Protein AF-A0A3A0GA11-F1 (afdb_monomer_lite)

Foldseek 3Di:
DQEEAFDDDPPPDGRAAEQFQADDAAARFEREEQDDAPSAAYEYFRYQFQAPPVLPHGRETRYEPYEDHYEHYEAYDDVTAYRFERYNEEPYEYFWYALYAYPQHQFDHYPAFPYHFDDDRAFDDQDWQLCAHTQNSQFWFWDWDAWADDDQKIKTWTKFQYHAQFKKKKWKAKDLAQDPRLQHHHRGTFDIDIWTHHRRRMTIDIDITGHDHDPRMWMWIWMAGPVTRRIHGIDGTHDHWYDDPDDPDPPDDDDFDADDDFDFDWDWDDDDDDDDDDPDDPPDPPQKTKIKTKGKGDPPDDDDDHFDDPDPDGDDTDDDFDKIWIKMKIFIDRPPDTPDIDDITHIDIDTPDDD

Sequence (355 aa):
ADNIIGGINVSGAFYGNVISGNGNGPGIGRAVTLIGPQVLRNKMQGNYIGTALDGVTPIGNSGPGILLDGSNNEVGGPGAGNILAYSGETGITVLTGTGNRFSQNRIFGNAGLGIDEGPLSGANPVDPGDSDSGPNNYQNFPEFGVTIPRSGKIQVKGQLESTPSRLFTLEFYLNDAIDDSGYGEGQQYLGSESVITDEQGLAKFSVLLDGTVATNGCVTATAIDEVTNDTSEFSLSVQPTKELKKGLKISRAPVVAVVEEVTTVSLPLFKAPKAVKSKRALSIKAGLKVQYQVTLTSVTANTVQKLASKKNILTLQGLPSGDYQTSYVATLTKGKKVVSKSKPSPIKSFSISDS

Structure (mmCIF, N/CA/C/O backbone):
data_AF-A0A3A0GA11-F1
#
_entry.id   AF-A0A3A0GA11-F1
#
loop_
_atom_site.group_PDB
_atom_site.id
_atom_site.type_symbol
_atom_site.label_atom_id
_atom_site.label_alt_id
_atom_site.label_comp_id
_atom_sit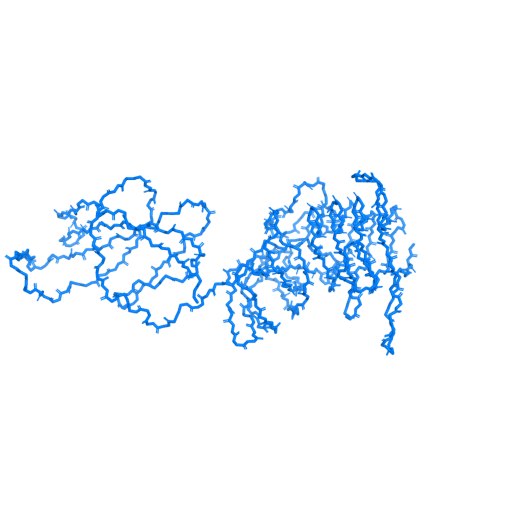e.label_asym_id
_atom_site.label_entity_id
_atom_site.label_seq_id
_atom_site.pdbx_PDB_ins_code
_atom_site.Cartn_x
_atom_site.Cartn_y
_atom_site.Cartn_z
_atom_site.occupancy
_atom_site.B_iso_or_equiv
_atom_site.auth_seq_id
_atom_site.auth_comp_id
_atom_site.auth_asym_id
_atom_site.auth_atom_id
_atom_site.pdbx_PDB_model_num
ATOM 1 N N . ALA A 1 1 ? 15.370 7.850 -17.365 1.00 90.56 1 ALA A N 1
ATOM 2 C CA . ALA A 1 1 ? 14.414 8.817 -16.807 1.00 90.56 1 ALA A CA 1
ATOM 3 C C . ALA A 1 1 ? 13.275 9.051 -17.791 1.00 90.56 1 ALA A C 1
ATOM 5 O O . ALA A 1 1 ? 13.476 8.784 -18.971 1.00 90.56 1 ALA A O 1
ATOM 6 N N . ASP A 1 2 ? 12.136 9.553 -17.311 1.00 93.19 2 ASP A N 1
ATOM 7 C CA . ASP A 1 2 ? 11.025 10.062 -18.136 1.00 93.19 2 ASP A CA 1
ATOM 8 C C . ASP A 1 2 ? 10.390 9.019 -19.081 1.00 93.19 2 ASP A C 1
ATOM 10 O O . ASP A 1 2 ? 9.914 9.349 -20.167 1.00 93.19 2 ASP A O 1
ATOM 14 N N . ASN A 1 3 ? 10.382 7.743 -18.681 1.00 93.12 3 ASN A N 1
ATOM 15 C CA . ASN A 1 3 ? 9.742 6.670 -19.447 1.00 93.12 3 ASN A CA 1
ATOM 16 C C . ASN A 1 3 ? 8.294 6.431 -19.002 1.00 93.12 3 ASN A C 1
ATOM 18 O O . ASN A 1 3 ? 7.938 6.702 -17.857 1.00 93.12 3 ASN A O 1
ATOM 22 N N . ILE A 1 4 ? 7.492 5.827 -19.881 1.00 92.81 4 ILE A N 1
ATOM 23 C CA . ILE A 1 4 ? 6.166 5.293 -19.553 1.00 92.81 4 ILE A CA 1
ATOM 24 C C . ILE A 1 4 ? 6.177 3.781 -19.789 1.00 92.81 4 ILE A C 1
ATOM 26 O O . ILE A 1 4 ? 6.534 3.320 -20.872 1.00 92.81 4 ILE A O 1
ATOM 30 N N . ILE A 1 5 ? 5.777 3.014 -18.778 1.00 93.56 5 ILE A N 1
ATOM 31 C CA . ILE A 1 5 ? 5.575 1.566 -18.834 1.00 93.56 5 ILE A CA 1
ATOM 32 C C . ILE A 1 5 ? 4.071 1.316 -18.692 1.00 93.56 5 ILE A C 1
ATOM 34 O O . ILE A 1 5 ? 3.501 1.501 -17.616 1.00 93.56 5 ILE A O 1
ATOM 38 N N . GLY A 1 6 ? 3.424 0.921 -19.787 1.00 92.12 6 GLY A N 1
ATOM 39 C CA . GLY A 1 6 ? 1.967 0.779 -19.872 1.00 92.12 6 GLY A CA 1
ATOM 40 C C . GLY A 1 6 ? 1.290 2.077 -20.316 1.00 92.12 6 GLY A C 1
ATOM 41 O O . GLY A 1 6 ? 1.799 2.767 -21.199 1.00 92.12 6 GLY A O 1
ATOM 42 N N . GLY A 1 7 ? 0.151 2.410 -19.709 1.00 84.06 7 GLY A N 1
ATOM 43 C CA . GLY A 1 7 ? -0.600 3.641 -19.961 1.00 84.06 7 GLY A CA 1
ATOM 44 C C . GLY A 1 7 ? -2.120 3.465 -19.884 1.00 84.06 7 GLY A C 1
ATOM 45 O O . GLY A 1 7 ? -2.649 2.357 -19.989 1.00 84.06 7 GLY A O 1
ATOM 46 N N . ILE A 1 8 ? -2.830 4.586 -19.733 1.00 73.38 8 ILE A N 1
ATOM 47 C CA . ILE A 1 8 ? -4.299 4.652 -19.779 1.00 73.38 8 ILE A CA 1
ATOM 48 C C . ILE A 1 8 ? -4.779 5.187 -21.131 1.00 73.38 8 ILE A C 1
ATOM 50 O O . ILE A 1 8 ? -4.220 6.149 -21.656 1.00 73.38 8 ILE A O 1
ATOM 54 N N . ASN A 1 9 ? -5.841 4.612 -21.699 1.00 61.38 9 ASN A N 1
ATOM 55 C CA . ASN A 1 9 ? -6.553 5.252 -22.803 1.00 61.38 9 ASN A CA 1
ATOM 56 C C . ASN A 1 9 ? -7.705 6.100 -22.257 1.00 61.38 9 ASN A C 1
ATOM 58 O O . ASN A 1 9 ? -8.584 5.596 -21.561 1.00 61.38 9 ASN A O 1
ATOM 62 N N . VAL A 1 10 ? -7.777 7.354 -22.693 1.00 58.66 10 VAL A N 1
ATOM 63 C CA . VAL A 1 10 ? -8.923 8.257 -22.498 1.00 58.66 10 VAL A CA 1
ATOM 64 C C . VAL A 1 10 ? -10.217 7.803 -23.209 1.00 58.66 10 VAL A C 1
ATOM 66 O O . VAL A 1 10 ? -11.241 8.467 -23.092 1.00 58.66 10 VAL A O 1
ATOM 69 N N . SER A 1 11 ? -10.204 6.674 -23.931 1.00 58.53 11 SER A N 1
ATOM 70 C CA . SER A 1 11 ? -11.351 6.117 -24.675 1.00 58.53 11 SER A CA 1
ATOM 71 C C . SER A 1 11 ? -11.729 4.670 -24.307 1.00 58.53 11 SER A C 1
ATOM 73 O O . SER A 1 11 ? -12.432 4.004 -25.062 1.00 58.53 11 SER A O 1
ATOM 75 N N . GLY A 1 12 ? -11.310 4.179 -23.134 1.00 50.97 12 GLY A N 1
ATOM 76 C CA . GLY A 1 12 ? -11.821 2.919 -22.568 1.00 50.97 12 GLY A CA 1
ATOM 77 C C . GLY A 1 12 ? -11.184 1.625 -23.093 1.00 50.97 12 GLY A C 1
ATOM 78 O O . GLY A 1 12 ? -11.666 0.546 -22.760 1.00 50.97 12 GLY A O 1
ATOM 79 N N . ALA A 1 13 ? -10.103 1.701 -23.878 1.00 55.88 13 ALA A N 1
ATOM 80 C CA . ALA A 1 13 ? -9.282 0.536 -24.232 1.00 55.88 13 ALA A CA 1
ATOM 81 C C . ALA A 1 13 ? -8.056 0.406 -23.306 1.00 55.88 13 ALA A C 1
ATOM 83 O O . ALA A 1 13 ? -7.411 1.399 -22.980 1.00 55.88 13 ALA A O 1
ATOM 84 N N . PHE A 1 14 ? -7.709 -0.813 -22.896 1.00 60.94 14 PHE A N 1
ATOM 85 C CA . PHE A 1 14 ? -6.518 -1.078 -22.081 1.00 60.94 14 PHE A CA 1
ATOM 86 C C . PHE A 1 14 ? -5.226 -1.003 -22.919 1.00 60.94 14 PHE A C 1
ATOM 88 O O . PHE A 1 14 ? -5.142 -1.645 -23.964 1.00 60.94 14 PHE A O 1
ATOM 95 N N . TYR A 1 15 ? -4.213 -0.267 -22.436 1.00 71.38 15 TYR A N 1
ATOM 96 C CA . TYR A 1 15 ? -2.829 -0.267 -22.963 1.00 71.38 15 TYR A CA 1
ATOM 97 C C . TYR A 1 15 ? -1.793 -0.723 -21.919 1.00 71.38 15 TYR A C 1
ATOM 99 O O . TYR A 1 15 ? -0.594 -0.486 -22.062 1.00 71.38 15 TYR A O 1
ATOM 107 N N . GLY A 1 16 ? -2.252 -1.394 -20.865 1.00 85.94 16 GLY A N 1
ATOM 108 C CA . GLY A 1 16 ? -1.379 -2.052 -19.905 1.00 85.94 16 GLY A CA 1
ATOM 109 C C . GLY A 1 16 ? -0.595 -3.200 -20.518 1.00 85.94 16 GLY A C 1
ATOM 110 O O . GLY A 1 16 ? -1.117 -3.935 -21.357 1.00 85.94 16 GLY A O 1
ATOM 111 N N . ASN A 1 17 ? 0.633 -3.405 -20.053 1.00 93.50 17 ASN A N 1
ATOM 112 C CA . ASN A 1 17 ? 1.350 -4.646 -20.327 1.00 93.50 17 ASN A CA 1
ATOM 113 C C . ASN A 1 17 ? 0.841 -5.753 -19.397 1.00 93.50 17 ASN A C 1
ATOM 115 O O . ASN A 1 17 ? 0.488 -5.474 -18.251 1.00 93.50 17 ASN A O 1
ATOM 119 N N . VAL A 1 18 ? 0.865 -7.004 -19.862 1.00 95.31 18 VAL A N 1
ATOM 120 C CA . VAL A 1 18 ? 0.764 -8.187 -18.993 1.00 95.31 18 VAL A CA 1
ATOM 121 C C . VAL A 1 18 ? 2.177 -8.726 -18.786 1.00 95.31 18 VAL A C 1
ATOM 123 O O . VAL A 1 18 ? 2.820 -9.142 -19.749 1.00 95.31 18 VAL A O 1
ATOM 126 N N . ILE A 1 19 ? 2.673 -8.683 -17.551 1.00 96.44 19 ILE A N 1
ATOM 127 C CA . ILE A 1 19 ? 4.048 -9.041 -17.181 1.00 96.44 19 ILE A CA 1
ATOM 128 C C . ILE A 1 19 ? 3.988 -10.104 -16.080 1.00 96.44 19 ILE A C 1
ATOM 130 O O . ILE A 1 19 ? 3.920 -9.807 -14.886 1.00 96.44 19 ILE A O 1
ATOM 134 N N . SER A 1 20 ? 3.974 -11.363 -16.504 1.00 96.62 20 SER A N 1
ATOM 135 C CA . SER A 1 20 ? 3.558 -12.495 -15.673 1.00 96.62 20 SER A CA 1
ATOM 136 C C . SER A 1 20 ? 4.332 -13.762 -16.034 1.00 96.62 20 SER A C 1
ATOM 138 O O . SER A 1 20 ? 4.819 -13.888 -17.157 1.00 96.62 20 SER A O 1
ATOM 140 N N . GLY A 1 21 ? 4.425 -14.714 -15.103 1.00 94.56 21 GLY A N 1
ATOM 141 C CA . GLY A 1 21 ? 5.100 -15.997 -15.321 1.00 94.56 21 GLY A CA 1
ATOM 142 C C . GLY A 1 21 ? 6.617 -15.888 -15.474 1.00 94.56 21 GLY A C 1
ATOM 143 O O . GLY A 1 21 ? 7.235 -16.753 -16.096 1.00 94.56 21 GLY A O 1
ATOM 144 N N . ASN A 1 22 ? 7.230 -14.822 -14.953 1.00 94.75 22 ASN A N 1
ATOM 145 C CA . ASN A 1 22 ? 8.679 -14.679 -14.983 1.00 94.75 22 ASN A CA 1
ATOM 146 C C . ASN A 1 22 ? 9.322 -15.558 -13.900 1.00 94.75 22 ASN A C 1
ATOM 148 O O . ASN A 1 22 ? 8.939 -15.486 -12.733 1.00 94.75 22 ASN A O 1
ATOM 152 N N . GLY A 1 23 ? 10.349 -16.321 -14.293 1.00 85.69 23 GLY A N 1
ATOM 153 C CA . GLY A 1 23 ? 11.234 -17.095 -13.413 1.00 85.69 23 GLY A CA 1
ATOM 154 C C . GLY A 1 23 ? 10.750 -18.505 -13.040 1.00 85.69 23 GLY A C 1
ATOM 155 O O . GLY A 1 23 ? 9.563 -18.799 -13.022 1.00 85.69 23 GLY A O 1
ATOM 156 N N . ASN A 1 24 ? 11.711 -19.383 -12.719 1.00 76.69 24 ASN A N 1
ATOM 157 C CA . ASN A 1 24 ? 11.480 -20.775 -12.289 1.00 76.69 24 ASN A CA 1
ATOM 158 C C . ASN A 1 24 ? 11.919 -21.025 -10.828 1.00 76.69 24 ASN A C 1
ATOM 160 O O . ASN A 1 24 ? 12.182 -22.163 -10.444 1.00 76.69 24 ASN A O 1
ATOM 164 N N . GLY A 1 25 ? 12.062 -19.973 -10.015 1.00 70.12 25 GLY A N 1
ATOM 165 C CA . GLY A 1 25 ? 12.477 -20.093 -8.614 1.00 70.12 25 GLY A CA 1
ATOM 166 C C . GLY A 1 25 ? 12.496 -18.755 -7.863 1.00 70.12 25 GLY A C 1
ATOM 167 O O . GLY A 1 25 ? 12.551 -17.712 -8.522 1.00 70.12 25 GLY A O 1
ATOM 168 N N . PRO A 1 26 ? 12.447 -18.766 -6.517 1.00 69.31 26 PRO A N 1
ATOM 169 C CA . PRO A 1 26 ? 12.361 -17.551 -5.700 1.00 69.31 26 PRO A CA 1
ATOM 170 C C . PRO A 1 26 ? 13.437 -16.512 -6.050 1.00 69.31 26 PRO A C 1
ATOM 172 O O . PRO A 1 26 ? 14.600 -16.870 -6.239 1.00 69.31 26 PRO A O 1
ATOM 175 N N . GLY A 1 27 ? 13.046 -15.244 -6.188 1.00 69.19 27 GLY A N 1
ATOM 176 C CA . GLY A 1 27 ? 13.940 -14.092 -6.391 1.00 69.19 27 GLY A CA 1
ATOM 177 C C . GLY A 1 27 ? 14.553 -13.915 -7.780 1.00 69.19 27 GLY A C 1
ATOM 178 O O . GLY A 1 27 ? 15.218 -12.909 -8.040 1.00 69.19 27 GLY A O 1
ATOM 179 N N . ILE A 1 28 ? 14.315 -14.850 -8.704 1.00 78.12 28 ILE A N 1
ATOM 180 C CA . ILE A 1 28 ? 14.875 -14.807 -10.067 1.00 78.12 28 ILE A CA 1
ATOM 181 C C . ILE A 1 28 ? 13.923 -14.099 -11.042 1.00 78.12 28 ILE A C 1
ATOM 183 O O . ILE A 1 28 ? 14.355 -13.378 -11.940 1.00 78.12 28 ILE A O 1
ATOM 187 N N . GLY A 1 29 ? 12.619 -14.306 -10.882 1.00 86.25 29 GLY A N 1
ATOM 188 C CA . GLY A 1 29 ? 11.590 -13.852 -11.805 1.00 86.25 29 GLY A CA 1
ATOM 189 C C . GLY A 1 29 ? 10.997 -12.505 -11.438 1.00 86.25 29 GLY A C 1
ATOM 190 O O . GLY A 1 29 ? 9.870 -12.456 -10.967 1.00 86.25 29 GLY A O 1
ATOM 191 N N . ARG A 1 30 ? 11.744 -11.420 -11.637 1.00 90.31 30 ARG A N 1
ATOM 192 C CA . ARG A 1 30 ? 11.240 -10.047 -11.444 1.00 90.31 30 ARG A CA 1
ATOM 193 C C . ARG A 1 30 ? 10.387 -9.632 -12.638 1.00 90.31 30 ARG A C 1
ATOM 195 O O . ARG A 1 30 ? 10.785 -9.898 -13.770 1.00 90.31 30 ARG A O 1
ATOM 202 N N . ALA A 1 31 ? 9.258 -8.962 -12.405 1.00 93.88 31 ALA A N 1
ATOM 203 C CA . ALA A 1 31 ? 8.424 -8.480 -13.509 1.00 93.88 31 ALA A CA 1
ATOM 204 C C . ALA A 1 31 ? 8.992 -7.187 -14.105 1.00 93.88 31 ALA A C 1
ATOM 206 O O . ALA A 1 31 ? 9.335 -7.137 -15.285 1.00 93.88 31 ALA A O 1
ATOM 207 N N . VAL A 1 32 ? 9.143 -6.149 -13.279 1.00 95.38 32 VAL A N 1
ATOM 208 C CA . VAL A 1 32 ? 9.763 -4.886 -13.690 1.00 95.38 32 VAL A CA 1
ATOM 209 C C . VAL A 1 32 ? 10.891 -4.519 -12.742 1.00 95.38 32 VAL A C 1
ATOM 211 O O . VAL A 1 32 ? 10.772 -4.615 -11.525 1.00 95.38 32 VAL A O 1
ATOM 214 N N . THR A 1 33 ? 12.019 -4.094 -13.302 1.00 94.50 33 THR A N 1
ATOM 215 C CA . THR A 1 33 ? 13.189 -3.659 -12.541 1.00 94.50 33 THR A CA 1
ATOM 216 C C . THR A 1 33 ? 13.665 -2.318 -13.075 1.00 94.50 33 THR A C 1
ATOM 218 O O . THR A 1 33 ? 13.979 -2.189 -14.258 1.00 94.50 33 THR A O 1
ATOM 221 N N . LEU A 1 34 ? 13.724 -1.326 -12.194 1.00 93.81 34 LEU A N 1
ATOM 222 C CA . LEU A 1 34 ? 14.180 0.024 -12.484 1.00 93.81 34 LEU A CA 1
ATOM 223 C C . LEU A 1 34 ? 15.324 0.355 -11.524 1.00 93.81 34 LEU A C 1
ATOM 225 O O . LEU A 1 34 ? 15.070 0.695 -10.376 1.00 93.81 34 LEU A O 1
ATOM 229 N N . ILE A 1 35 ? 16.572 0.210 -11.984 1.00 92.62 35 ILE A N 1
ATOM 230 C CA . ILE A 1 35 ? 17.766 0.342 -11.135 1.00 92.62 35 ILE A CA 1
ATOM 231 C C . ILE A 1 35 ? 18.748 1.374 -11.685 1.00 92.62 35 ILE A C 1
ATOM 233 O O . ILE A 1 35 ? 19.138 1.316 -12.855 1.00 92.62 35 ILE A O 1
ATOM 237 N N . GLY A 1 36 ? 19.192 2.276 -10.810 1.00 89.31 36 GLY A N 1
ATOM 238 C CA . GLY A 1 36 ? 20.356 3.129 -11.012 1.00 89.31 36 GLY A CA 1
ATOM 239 C C . GLY A 1 36 ? 20.095 4.617 -10.751 1.00 89.31 36 GLY A C 1
ATOM 240 O O . GLY A 1 36 ? 18.957 5.081 -10.748 1.00 89.31 36 GLY A O 1
ATOM 241 N N . PRO A 1 37 ? 21.161 5.430 -10.640 1.00 83.19 37 PRO A N 1
ATOM 242 C CA . PRO A 1 37 ? 21.076 6.820 -10.172 1.00 83.19 37 PRO A CA 1
ATOM 243 C C . PRO A 1 37 ? 20.310 7.775 -11.108 1.00 83.19 37 PRO A C 1
ATOM 245 O O . PRO A 1 37 ? 20.034 8.913 -10.743 1.00 83.19 37 PRO A O 1
ATOM 248 N N . GLN A 1 38 ? 19.985 7.344 -12.332 1.00 88.94 38 GLN A N 1
ATOM 249 C CA . GLN A 1 38 ? 19.226 8.120 -13.325 1.00 88.94 38 GLN A CA 1
ATOM 250 C C . GLN A 1 38 ? 17.821 7.550 -13.589 1.00 88.94 38 GLN A C 1
ATOM 252 O O . GLN A 1 38 ? 17.144 7.928 -14.558 1.00 88.94 38 GLN A O 1
ATOM 257 N N . VAL A 1 39 ? 17.361 6.637 -12.732 1.00 93.94 39 VAL A N 1
ATOM 258 C CA . VAL A 1 39 ? 15.979 6.159 -12.705 1.00 93.94 39 VAL A CA 1
ATOM 259 C C . VAL A 1 39 ? 15.123 7.220 -12.023 1.00 93.94 39 VAL A C 1
ATOM 261 O O . VAL A 1 39 ? 14.885 7.188 -10.821 1.00 93.94 39 VAL A O 1
ATOM 264 N N . LEU A 1 40 ? 14.719 8.208 -12.820 1.00 96.12 40 LEU A N 1
ATOM 265 C CA . LEU A 1 40 ? 13.925 9.346 -12.372 1.00 96.12 40 LEU A CA 1
ATOM 266 C C . LEU A 1 40 ? 12.686 9.535 -13.244 1.00 96.12 40 LEU A C 1
ATOM 268 O O . LEU A 1 40 ? 12.782 9.379 -14.463 1.00 96.12 40 LEU A O 1
ATOM 272 N N . ARG A 1 41 ? 11.560 9.953 -12.655 1.00 95.69 41 ARG A N 1
ATOM 273 C CA . ARG A 1 41 ? 10.367 10.421 -13.391 1.00 95.69 41 ARG A CA 1
ATOM 274 C C . ARG A 1 41 ? 9.777 9.397 -14.355 1.00 95.69 41 ARG A C 1
ATOM 276 O O . ARG A 1 41 ? 9.196 9.762 -15.372 1.00 95.69 41 ARG A O 1
ATOM 283 N N . ASN A 1 42 ? 9.941 8.110 -14.066 1.00 96.25 42 ASN A N 1
ATOM 284 C CA . ASN A 1 42 ? 9.272 7.075 -14.842 1.00 96.25 42 ASN A CA 1
ATOM 285 C C . ASN A 1 42 ? 7.838 6.906 -14.333 1.00 96.25 42 ASN A C 1
ATOM 287 O O . ASN A 1 42 ? 7.591 7.014 -13.133 1.00 96.25 42 ASN A O 1
ATOM 291 N N . LYS A 1 43 ? 6.909 6.614 -15.242 1.00 95.31 43 LYS A N 1
ATOM 292 C CA . LYS A 1 43 ? 5.511 6.323 -14.930 1.00 95.31 43 LYS A CA 1
ATOM 293 C C . LYS A 1 43 ? 5.189 4.885 -15.284 1.00 95.31 43 LYS A C 1
ATOM 295 O O . LYS A 1 43 ? 5.446 4.457 -16.406 1.00 95.31 43 LYS A O 1
ATOM 300 N N . MET A 1 44 ? 4.594 4.150 -14.359 1.00 95.81 44 MET A N 1
ATOM 301 C CA . MET A 1 44 ? 4.088 2.806 -14.595 1.00 95.81 44 MET A CA 1
ATOM 302 C C . MET A 1 44 ? 2.587 2.795 -14.367 1.00 95.81 44 MET A C 1
ATOM 304 O O . MET A 1 44 ? 2.147 3.010 -13.244 1.00 95.81 44 MET A O 1
ATOM 308 N N . GLN A 1 45 ? 1.799 2.571 -15.413 1.00 94.38 45 GLN A N 1
ATOM 309 C CA . GLN A 1 45 ? 0.353 2.784 -15.359 1.00 94.38 45 GLN A CA 1
ATOM 310 C C . GLN A 1 45 ? -0.423 1.674 -16.064 1.00 94.38 45 GLN A C 1
ATOM 312 O O . GLN A 1 45 ? -0.061 1.250 -17.160 1.00 94.38 45 GLN A O 1
ATOM 317 N N . GLY A 1 46 ? -1.522 1.237 -15.447 1.00 92.88 46 GLY A N 1
ATOM 318 C CA . GLY A 1 46 ? -2.480 0.299 -16.031 1.00 92.88 46 GLY A CA 1
ATOM 319 C C . GLY A 1 46 ? -1.947 -1.103 -16.345 1.00 92.88 46 GLY A C 1
ATOM 320 O O . GLY A 1 46 ? -2.600 -1.818 -17.097 1.00 92.88 46 GLY A O 1
ATOM 321 N N . ASN A 1 47 ? -0.781 -1.505 -15.831 1.00 95.44 47 ASN A N 1
ATOM 322 C CA . ASN A 1 47 ? -0.194 -2.822 -16.102 1.00 95.44 47 ASN A CA 1
ATOM 323 C C . ASN A 1 47 ? -0.836 -3.929 -15.254 1.00 95.44 47 ASN A C 1
ATOM 325 O O . ASN A 1 47 ? -1.333 -3.676 -14.159 1.00 95.44 47 ASN A O 1
ATOM 329 N N . TYR A 1 48 ? -0.758 -5.160 -15.756 1.00 96.00 48 TYR A N 1
ATOM 330 C CA . TYR A 1 48 ? -1.135 -6.402 -15.087 1.00 96.00 48 TYR A CA 1
ATOM 331 C C . TYR A 1 48 ? 0.137 -7.186 -14.786 1.00 96.00 48 TYR A C 1
ATOM 333 O O . TYR A 1 48 ? 0.800 -7.680 -15.696 1.00 96.00 48 TYR A O 1
ATOM 341 N N . ILE A 1 49 ? 0.501 -7.283 -13.517 1.00 97.50 49 ILE A N 1
ATOM 342 C CA . ILE A 1 49 ? 1.727 -7.926 -13.060 1.00 97.50 49 ILE A CA 1
ATOM 343 C C . ILE A 1 49 ? 1.344 -9.140 -12.216 1.00 97.50 49 ILE A C 1
ATOM 345 O O . ILE A 1 49 ? 0.622 -9.009 -11.230 1.00 97.50 49 ILE A O 1
ATOM 349 N N . GLY A 1 50 ? 1.794 -10.321 -12.645 1.00 96.81 50 GLY A N 1
ATOM 350 C CA . GLY A 1 50 ? 1.553 -11.606 -11.975 1.00 96.81 50 GLY A CA 1
ATOM 351 C C . GLY A 1 50 ? 0.131 -12.174 -12.127 1.00 96.81 50 GLY A C 1
ATOM 352 O O . GLY A 1 50 ? -0.224 -13.180 -11.512 1.00 96.81 50 GLY A O 1
ATOM 353 N N . THR A 1 51 ? -0.681 -11.583 -13.006 1.00 96.31 51 THR A N 1
ATOM 354 C CA . THR A 1 51 ? -2.009 -12.081 -13.406 1.00 96.31 51 THR A CA 1
ATOM 355 C C . THR A 1 51 ? -2.106 -12.268 -14.918 1.00 96.31 51 THR A C 1
ATOM 357 O O . THR A 1 51 ? -1.266 -11.777 -15.677 1.00 96.31 51 THR A O 1
ATOM 360 N N . ALA A 1 52 ? -3.123 -12.987 -15.388 1.00 94.00 52 ALA A N 1
ATOM 361 C CA . ALA A 1 52 ? -3.523 -12.934 -16.789 1.00 94.00 52 ALA A CA 1
ATOM 362 C C . ALA A 1 52 ? -4.198 -11.587 -17.122 1.00 94.00 52 ALA A C 1
ATOM 364 O O . ALA A 1 52 ? -4.436 -10.749 -16.253 1.00 94.00 52 ALA A O 1
ATOM 365 N N . LEU A 1 53 ? -4.569 -11.395 -18.392 1.00 91.56 53 LEU A N 1
ATOM 366 C CA . LEU A 1 53 ? -5.252 -10.180 -18.866 1.00 91.56 53 LEU A CA 1
ATOM 367 C C . LEU A 1 53 ? -6.621 -9.932 -18.197 1.00 91.56 53 LEU A C 1
ATOM 369 O O . LEU A 1 53 ? -7.142 -8.822 -18.246 1.00 91.56 53 LEU A O 1
ATOM 373 N N . ASP A 1 54 ? -7.212 -10.948 -17.569 1.00 90.62 54 ASP A N 1
ATOM 374 C CA . ASP A 1 54 ? -8.446 -10.803 -16.792 1.00 90.62 54 ASP A CA 1
ATOM 375 C C . ASP A 1 54 ? -8.232 -10.131 -15.420 1.00 90.62 54 ASP A C 1
ATOM 377 O O . ASP A 1 54 ? -9.205 -9.775 -14.754 1.00 90.62 54 ASP A O 1
ATOM 381 N N . GLY A 1 55 ? -6.977 -9.940 -14.996 1.00 90.31 55 GLY A N 1
ATOM 382 C CA . GLY A 1 55 ? -6.604 -9.341 -13.715 1.00 90.31 55 GLY A CA 1
ATOM 383 C C . GLY A 1 55 ? -6.909 -10.189 -12.487 1.00 90.31 55 GLY A C 1
ATOM 384 O O . GLY A 1 55 ? -6.830 -9.665 -11.378 1.00 90.31 55 GLY A O 1
ATOM 385 N N . VAL A 1 56 ? -7.274 -11.463 -12.665 1.00 90.25 56 VAL A N 1
ATOM 386 C CA . VAL A 1 56 ? -7.662 -12.363 -11.565 1.00 90.25 56 VAL A CA 1
ATOM 387 C C . VAL A 1 56 ? -7.069 -13.765 -11.685 1.00 90.25 56 VAL A C 1
ATOM 389 O O . VAL A 1 56 ? -6.833 -14.399 -10.661 1.00 90.25 56 VAL A O 1
ATOM 392 N N . THR A 1 57 ? -6.796 -14.264 -12.893 1.00 95.69 57 THR A N 1
ATOM 393 C CA . THR A 1 57 ? -6.154 -15.571 -13.070 1.00 95.69 57 THR A CA 1
ATOM 394 C C . THR A 1 57 ? -4.681 -15.462 -12.663 1.00 95.69 57 THR A C 1
ATOM 396 O O . THR A 1 57 ? -3.954 -14.671 -13.271 1.00 95.69 57 THR A O 1
ATOM 399 N N . PRO A 1 58 ? -4.209 -16.236 -11.668 1.00 96.19 58 PRO A N 1
ATOM 400 C CA . PRO A 1 58 ? -2.849 -16.117 -11.157 1.00 96.19 58 PRO A CA 1
ATOM 401 C C . PRO A 1 58 ? -1.832 -16.670 -12.160 1.00 96.19 58 PRO A C 1
ATOM 403 O O . PRO A 1 58 ? -1.894 -17.834 -12.555 1.00 96.19 58 PRO A O 1
ATOM 406 N N . ILE A 1 59 ? -0.869 -15.834 -12.549 1.00 95.69 59 ILE A N 1
ATOM 407 C CA . ILE A 1 59 ? 0.302 -16.202 -13.358 1.00 95.69 59 ILE A CA 1
ATOM 408 C C . ILE A 1 59 ? 1.516 -15.514 -12.719 1.00 95.69 59 ILE A C 1
ATOM 410 O O . ILE A 1 59 ? 2.164 -14.649 -13.310 1.00 95.69 59 ILE A O 1
ATOM 414 N N . GLY A 1 60 ? 1.750 -15.847 -11.452 1.00 94.62 60 GLY A N 1
ATOM 415 C CA . GLY A 1 60 ? 2.693 -15.154 -10.585 1.00 94.62 60 GLY A CA 1
ATOM 416 C C . GLY A 1 60 ? 4.108 -15.035 -11.150 1.00 94.62 60 GLY A C 1
ATOM 417 O O . GLY A 1 60 ? 4.559 -15.855 -11.952 1.00 94.62 60 GLY A O 1
ATOM 418 N N . ASN A 1 61 ? 4.809 -13.997 -10.712 1.00 95.62 61 ASN A N 1
ATOM 419 C CA . ASN A 1 61 ? 6.239 -13.822 -10.951 1.00 95.62 61 ASN A CA 1
ATOM 420 C C . ASN A 1 61 ? 7.004 -14.385 -9.751 1.00 95.62 61 ASN A C 1
ATOM 422 O O . ASN A 1 61 ? 6.541 -14.251 -8.626 1.00 95.62 61 ASN A O 1
ATOM 426 N N . SER A 1 62 ? 8.153 -15.030 -9.950 1.00 94.75 62 SER A N 1
ATOM 427 C CA . SER A 1 62 ? 8.828 -15.729 -8.848 1.00 94.75 62 SER A CA 1
ATOM 428 C C . SER A 1 62 ? 9.665 -14.830 -7.921 1.00 94.75 62 SER A C 1
ATOM 430 O O . SER A 1 62 ? 10.149 -15.311 -6.901 1.00 94.75 62 SER A O 1
ATOM 432 N N . GLY A 1 63 ? 9.862 -13.554 -8.267 1.00 93.94 63 GLY A N 1
ATOM 433 C CA . GLY A 1 63 ? 10.440 -12.510 -7.407 1.00 93.94 63 GLY A CA 1
ATOM 434 C C . GLY A 1 63 ? 9.451 -11.356 -7.170 1.00 93.94 63 GLY A C 1
ATOM 435 O O . GLY A 1 63 ? 8.248 -11.569 -7.331 1.00 93.94 63 GLY A O 1
ATOM 436 N N . PRO A 1 64 ? 9.932 -10.139 -6.837 1.00 93.94 64 PRO A N 1
ATOM 437 C CA . PRO A 1 64 ? 9.083 -8.962 -6.679 1.00 93.94 64 PRO A CA 1
ATOM 438 C C . PRO A 1 64 ? 8.353 -8.588 -7.969 1.00 93.94 64 PRO A C 1
ATOM 440 O O . PRO A 1 64 ? 8.905 -8.722 -9.073 1.00 93.94 64 PRO A O 1
ATOM 443 N N . GLY A 1 65 ? 7.140 -8.052 -7.829 1.00 96.06 65 GLY A N 1
ATOM 444 C CA . GLY A 1 65 ? 6.392 -7.495 -8.955 1.00 96.06 65 GLY A CA 1
ATOM 445 C C . GLY A 1 65 ? 7.142 -6.316 -9.581 1.00 96.06 65 GLY A C 1
ATOM 446 O O . GLY A 1 65 ? 7.463 -6.326 -10.773 1.00 96.06 65 GLY A O 1
ATOM 447 N N . ILE A 1 66 ? 7.495 -5.332 -8.755 1.00 96.81 66 ILE A N 1
ATOM 448 C CA . ILE A 1 66 ? 8.339 -4.194 -9.127 1.00 96.81 66 ILE A CA 1
ATOM 449 C C . ILE A 1 66 ? 9.514 -4.096 -8.159 1.00 96.81 66 ILE A C 1
ATOM 451 O O . ILE A 1 66 ? 9.325 -4.082 -6.948 1.00 96.81 66 ILE A O 1
ATOM 455 N N . LEU A 1 67 ? 10.720 -3.951 -8.703 1.00 95.62 67 LEU A N 1
ATOM 456 C CA . LEU A 1 67 ? 11.914 -3.582 -7.950 1.00 95.62 67 LEU A CA 1
ATOM 457 C C . LEU A 1 67 ? 12.380 -2.182 -8.362 1.00 95.62 67 LEU A C 1
ATOM 459 O O . LEU A 1 67 ? 12.707 -1.962 -9.535 1.00 95.62 67 LEU A O 1
ATOM 463 N N . LEU A 1 68 ? 12.430 -1.262 -7.401 1.00 95.50 68 LEU A N 1
ATOM 464 C CA . LEU A 1 68 ? 12.764 0.143 -7.603 1.00 95.50 68 LEU A CA 1
ATOM 465 C C . LEU A 1 68 ? 14.045 0.521 -6.847 1.00 95.50 68 LEU A C 1
ATOM 467 O O . LEU A 1 68 ? 14.135 0.371 -5.635 1.00 95.50 68 LEU A O 1
ATOM 471 N N . ASP A 1 69 ? 15.027 1.041 -7.571 1.00 95.44 69 ASP A N 1
ATOM 472 C CA . ASP A 1 69 ? 16.226 1.695 -7.045 1.00 95.44 69 ASP A CA 1
ATOM 473 C C . ASP A 1 69 ? 16.406 3.003 -7.828 1.00 95.44 69 ASP A C 1
ATOM 475 O O . ASP A 1 69 ? 17.021 3.038 -8.901 1.00 95.44 69 ASP A O 1
ATOM 479 N N . GLY A 1 70 ? 15.730 4.050 -7.348 1.00 95.56 70 GLY A N 1
ATOM 480 C CA . GLY A 1 70 ? 15.561 5.323 -8.043 1.00 95.56 70 GLY A CA 1
ATOM 481 C C . GLY A 1 70 ? 14.562 6.249 -7.347 1.00 95.56 70 GLY A C 1
ATOM 482 O O . GLY A 1 70 ? 13.854 5.845 -6.431 1.00 95.56 70 GLY A O 1
ATOM 483 N N . SER A 1 71 ? 14.483 7.499 -7.802 1.00 97.19 71 SER A N 1
ATOM 484 C CA . SER A 1 71 ? 13.689 8.559 -7.156 1.00 97.19 71 SER A CA 1
ATOM 485 C C . SER A 1 71 ? 12.644 9.159 -8.097 1.00 97.19 71 SER A C 1
ATOM 487 O O . SER A 1 71 ? 12.803 9.122 -9.314 1.00 97.19 71 SER A O 1
ATOM 489 N N . ASN A 1 72 ? 11.628 9.837 -7.569 1.00 97.56 72 ASN A N 1
ATOM 490 C CA . ASN A 1 72 ? 10.642 10.590 -8.351 1.00 97.56 72 ASN A CA 1
ATOM 491 C C . ASN A 1 72 ? 9.873 9.743 -9.375 1.00 97.56 72 ASN A C 1
ATOM 493 O O . ASN A 1 72 ? 9.602 10.229 -10.471 1.00 97.56 72 ASN A O 1
ATOM 497 N N . ASN A 1 73 ? 9.593 8.471 -9.095 1.00 98.00 73 ASN A N 1
ATOM 498 C CA . ASN A 1 73 ? 8.827 7.604 -9.995 1.00 98.00 73 ASN A CA 1
ATOM 499 C C . ASN A 1 73 ? 7.354 7.541 -9.574 1.00 98.00 73 ASN A C 1
ATOM 501 O O . ASN A 1 73 ? 7.028 7.689 -8.404 1.00 98.00 73 ASN A O 1
ATOM 505 N N . GLU A 1 74 ? 6.460 7.304 -10.528 1.00 97.50 74 GLU A N 1
ATOM 506 C CA . GLU A 1 74 ? 5.023 7.179 -10.285 1.00 97.50 74 GLU A CA 1
ATOM 507 C C . GLU A 1 74 ? 4.571 5.774 -10.685 1.00 97.50 74 GLU A C 1
ATOM 509 O O . GLU A 1 74 ? 4.664 5.392 -11.853 1.00 97.50 74 GLU A O 1
ATOM 514 N N . VAL A 1 75 ? 4.079 4.996 -9.725 1.00 97.75 75 VAL A N 1
ATOM 515 C CA . VAL A 1 75 ? 3.450 3.698 -9.972 1.00 97.75 75 VAL A CA 1
ATOM 516 C C . VAL A 1 75 ? 1.961 3.847 -9.703 1.00 97.75 75 VAL A C 1
ATOM 518 O O . VAL A 1 75 ? 1.528 4.038 -8.567 1.00 97.75 75 VAL A O 1
ATOM 521 N N . GLY A 1 76 ? 1.177 3.755 -10.768 1.00 95.56 76 GLY A N 1
ATOM 522 C CA . GLY A 1 76 ? -0.267 3.921 -10.761 1.00 95.56 76 GLY A CA 1
ATOM 523 C C . GLY A 1 76 ? -0.680 5.376 -10.967 1.00 95.56 76 GLY A C 1
ATOM 524 O O . GLY A 1 76 ? -0.091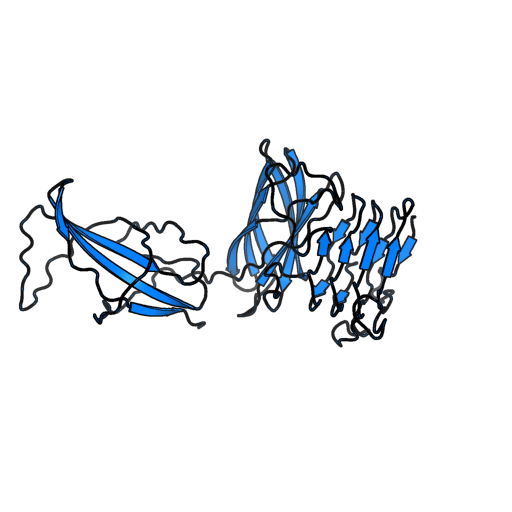 6.097 -11.774 1.00 95.56 76 GLY A O 1
ATOM 525 N N . GLY A 1 77 ? -1.734 5.781 -10.267 1.00 93.19 77 GLY A N 1
ATOM 526 C CA . GLY A 1 77 ? -2.327 7.114 -10.307 1.00 93.19 77 GLY A CA 1
ATOM 527 C C . GLY A 1 77 ? -3.845 7.084 -10.528 1.00 93.19 77 GLY A C 1
ATOM 528 O O . GLY A 1 77 ? -4.409 6.024 -10.819 1.00 93.19 77 GLY A O 1
ATOM 529 N N . PRO A 1 78 ? -4.527 8.240 -10.416 1.00 90.38 78 PRO A N 1
ATOM 530 C CA . PRO A 1 78 ? -5.971 8.356 -10.603 1.00 90.38 78 PRO A CA 1
ATOM 531 C C . PRO A 1 78 ? -6.488 7.740 -11.905 1.00 90.38 78 PRO A C 1
ATOM 533 O O . PRO A 1 78 ? -6.194 8.227 -12.995 1.00 90.38 78 PRO A O 1
ATOM 536 N N . GLY A 1 79 ? -7.262 6.656 -11.791 1.00 87.38 79 GLY A N 1
ATOM 537 C CA . GLY A 1 79 ? -7.777 5.909 -12.949 1.00 87.38 79 GLY A CA 1
ATOM 538 C C . GLY A 1 79 ? -6.708 5.155 -13.758 1.00 87.38 79 GLY A C 1
ATOM 539 O O . GLY A 1 79 ? -7.011 4.645 -14.834 1.00 87.38 79 GLY A O 1
ATOM 540 N N . ALA A 1 80 ? -5.479 5.082 -13.242 1.00 91.19 80 ALA A N 1
ATOM 541 C CA . ALA A 1 80 ? -4.289 4.525 -13.883 1.00 91.19 80 ALA A CA 1
ATOM 542 C C . ALA A 1 80 ? -3.568 3.464 -13.034 1.00 91.19 80 ALA A C 1
ATOM 544 O O . ALA A 1 80 ? -2.444 3.076 -13.359 1.00 91.19 80 ALA A O 1
ATOM 545 N N . GLY A 1 81 ? -4.208 2.995 -11.961 1.00 93.69 81 GLY A N 1
ATOM 546 C CA . GLY A 1 81 ? -3.694 1.955 -11.077 1.00 93.69 81 GLY A CA 1
ATOM 547 C C . GLY A 1 81 ? -3.258 0.693 -11.815 1.00 93.69 81 GLY A C 1
ATOM 548 O O . GLY A 1 81 ? -3.943 0.221 -12.725 1.00 93.69 81 GLY A O 1
ATOM 549 N N . ASN A 1 82 ? -2.119 0.135 -11.416 1.00 96.25 82 ASN A N 1
ATOM 550 C CA . ASN A 1 82 ? -1.686 -1.180 -11.881 1.00 96.25 82 ASN A CA 1
ATOM 551 C C . ASN A 1 82 ? -2.357 -2.279 -11.043 1.00 96.25 82 ASN A C 1
ATOM 553 O O . ASN A 1 82 ? -2.756 -2.041 -9.904 1.00 96.25 82 ASN A O 1
ATOM 557 N N . ILE A 1 83 ? -2.434 -3.491 -11.583 1.00 96.88 83 ILE A N 1
ATOM 558 C CA . ILE A 1 83 ? -2.694 -4.714 -10.820 1.00 96.88 83 ILE A CA 1
ATOM 559 C C . ILE A 1 83 ? -1.348 -5.392 -10.576 1.00 96.88 83 ILE A C 1
ATOM 561 O O . ILE A 1 83 ? -0.661 -5.734 -11.536 1.00 96.88 83 ILE A O 1
ATOM 565 N N . LEU A 1 84 ? -0.977 -5.584 -9.313 1.00 97.62 84 LEU A N 1
ATOM 566 C CA . LEU A 1 84 ? 0.223 -6.301 -8.892 1.00 97.62 84 LEU A CA 1
ATOM 567 C C . LEU A 1 84 ? -0.178 -7.421 -7.945 1.00 97.62 84 LEU A C 1
ATOM 569 O O . LEU A 1 84 ? -0.534 -7.169 -6.796 1.00 97.62 84 LEU A O 1
ATOM 573 N N . ALA A 1 85 ? -0.127 -8.656 -8.415 1.00 97.00 85 ALA A N 1
ATOM 574 C CA . ALA A 1 85 ? -0.566 -9.768 -7.598 1.00 97.00 85 ALA A CA 1
ATOM 575 C C . ALA A 1 85 ? 0.265 -11.019 -7.803 1.00 97.00 85 ALA A C 1
ATOM 577 O O . ALA A 1 85 ? 0.885 -11.200 -8.849 1.00 97.00 85 ALA A O 1
ATOM 578 N N . TYR A 1 86 ? 0.230 -11.904 -6.809 1.00 95.62 86 TYR A N 1
ATOM 579 C CA . TYR A 1 86 ? 0.843 -13.230 -6.884 1.00 95.62 86 TYR A CA 1
ATOM 580 C C . TYR A 1 86 ? 2.352 -13.206 -7.168 1.00 95.62 86 TYR A C 1
ATOM 582 O O . TYR A 1 86 ? 2.889 -14.114 -7.804 1.00 95.62 86 TYR A O 1
ATOM 590 N N . SER A 1 87 ? 3.049 -12.168 -6.711 1.00 94.62 87 SER A N 1
ATOM 591 C CA . SER A 1 87 ? 4.510 -12.126 -6.709 1.00 94.62 87 SER A CA 1
ATOM 592 C C . SER A 1 87 ? 5.042 -13.079 -5.639 1.00 94.62 87 SER A C 1
ATOM 594 O O . SER A 1 87 ? 4.494 -13.174 -4.543 1.00 94.62 87 SER A O 1
ATOM 596 N N . GLY A 1 88 ? 6.121 -13.792 -5.955 1.00 93.56 88 GLY A N 1
ATOM 597 C CA . GLY A 1 88 ? 6.779 -14.741 -5.054 1.00 93.56 88 GLY A CA 1
ATOM 598 C C . GLY A 1 88 ? 7.531 -14.075 -3.899 1.00 93.56 88 GLY A C 1
ATOM 599 O O . GLY A 1 88 ? 8.034 -14.775 -3.026 1.00 93.56 88 GLY A O 1
ATOM 600 N N . GLU A 1 89 ? 7.599 -12.744 -3.905 1.00 92.44 89 GLU A N 1
ATOM 601 C CA . GLU A 1 89 ? 8.094 -11.892 -2.825 1.00 92.44 89 GLU A CA 1
ATOM 602 C C . GLU A 1 89 ? 7.074 -10.760 -2.600 1.00 92.44 89 GLU A C 1
ATOM 604 O O . GLU A 1 89 ? 5.887 -11.027 -2.428 1.00 92.44 89 GLU A O 1
ATOM 609 N N . THR A 1 90 ? 7.507 -9.505 -2.623 1.00 93.75 90 THR A N 1
ATOM 610 C CA . THR A 1 90 ? 6.678 -8.311 -2.433 1.00 93.75 90 THR A CA 1
ATOM 611 C C . THR A 1 90 ? 5.960 -7.894 -3.720 1.00 93.75 90 THR A C 1
ATOM 613 O O . THR A 1 90 ? 6.366 -8.243 -4.837 1.00 93.75 90 THR A O 1
ATOM 616 N N . GLY A 1 91 ? 4.903 -7.092 -3.589 1.00 96.38 91 GLY A N 1
ATOM 617 C CA . GLY A 1 91 ? 4.301 -6.418 -4.742 1.00 96.38 91 GLY A CA 1
ATOM 618 C C . GLY A 1 91 ? 5.261 -5.384 -5.343 1.00 96.38 91 GLY A C 1
ATOM 619 O O . GLY A 1 91 ? 5.627 -5.464 -6.520 1.00 96.38 91 GLY A O 1
ATOM 620 N N . ILE A 1 92 ? 5.699 -4.436 -4.515 1.00 97.38 92 ILE A N 1
ATOM 621 C CA . ILE A 1 92 ? 6.681 -3.395 -4.834 1.00 97.38 92 ILE A CA 1
ATOM 622 C C . ILE A 1 92 ? 7.774 -3.420 -3.763 1.00 97.38 92 ILE A C 1
ATOM 624 O O . ILE A 1 92 ? 7.474 -3.262 -2.588 1.00 97.38 92 ILE A O 1
ATOM 628 N N . THR A 1 93 ? 9.038 -3.548 -4.164 1.00 96.12 93 THR A N 1
ATOM 629 C CA . THR A 1 93 ? 10.191 -3.304 -3.284 1.00 96.12 93 THR A CA 1
ATOM 630 C C . THR A 1 93 ? 10.900 -2.028 -3.698 1.00 96.12 93 THR A C 1
ATOM 632 O O . THR A 1 93 ? 11.284 -1.878 -4.864 1.00 96.12 93 THR A O 1
ATOM 635 N N . VAL A 1 94 ? 11.151 -1.155 -2.726 1.00 96.25 94 VAL A N 1
ATOM 636 C CA . VAL A 1 94 ? 11.973 0.045 -2.879 1.00 96.25 94 VAL A CA 1
ATOM 637 C C . VAL A 1 94 ? 13.296 -0.170 -2.152 1.00 96.25 94 VAL A C 1
ATOM 639 O O . VAL A 1 94 ? 13.336 -0.327 -0.939 1.00 96.25 94 VAL A O 1
ATOM 642 N N . LEU A 1 95 ? 14.395 -0.211 -2.903 1.00 94.25 95 LEU A N 1
ATOM 643 C CA . LEU A 1 95 ? 15.736 -0.407 -2.349 1.00 94.25 95 LEU A CA 1
ATOM 644 C C . LEU A 1 95 ? 16.372 0.910 -1.915 1.00 94.25 95 LEU A C 1
ATOM 646 O O . LEU A 1 95 ? 17.032 0.966 -0.881 1.00 94.25 95 LEU A O 1
ATOM 650 N N . THR A 1 96 ? 16.220 1.953 -2.736 1.00 94.25 96 THR A N 1
ATOM 651 C CA . THR A 1 96 ? 16.708 3.309 -2.464 1.00 94.25 96 THR A CA 1
ATOM 652 C C . THR A 1 96 ? 15.866 4.345 -3.212 1.00 94.25 96 THR A C 1
ATOM 654 O O . THR A 1 96 ? 15.095 4.007 -4.116 1.00 94.25 96 THR A O 1
ATOM 657 N N . GLY A 1 97 ? 16.085 5.616 -2.873 1.00 95.31 97 GLY A N 1
ATOM 658 C CA . GLY A 1 97 ? 15.503 6.764 -3.557 1.00 95.31 97 GLY A CA 1
ATOM 659 C C . GLY A 1 97 ? 14.213 7.253 -2.912 1.00 95.31 97 GLY A C 1
ATOM 660 O O . GLY A 1 97 ? 13.588 6.561 -2.121 1.00 95.31 97 GLY A O 1
ATOM 661 N N . THR A 1 98 ? 13.840 8.484 -3.230 1.00 96.94 98 THR A N 1
ATOM 662 C CA . THR A 1 98 ? 12.740 9.225 -2.595 1.00 96.94 98 THR A CA 1
ATOM 663 C C . THR A 1 98 ? 11.835 9.856 -3.643 1.00 96.94 98 THR A C 1
ATOM 665 O O . THR A 1 98 ? 12.174 9.928 -4.827 1.00 96.94 98 THR A O 1
ATOM 668 N N . GLY A 1 99 ? 10.672 10.323 -3.224 1.00 97.69 99 GLY A N 1
ATOM 669 C CA . GLY A 1 99 ? 9.634 10.900 -4.059 1.00 97.69 99 GLY A CA 1
ATOM 670 C C . GLY A 1 99 ? 8.968 9.880 -4.969 1.00 97.69 99 GLY A C 1
ATOM 671 O O . GLY A 1 99 ? 8.512 10.233 -6.057 1.00 97.69 99 GLY A O 1
ATOM 672 N N . ASN A 1 100 ? 8.968 8.602 -4.590 1.00 98.38 100 ASN A N 1
ATOM 673 C CA . ASN A 1 100 ? 8.292 7.573 -5.358 1.00 98.38 100 ASN A CA 1
ATOM 674 C C . ASN A 1 100 ? 6.835 7.461 -4.904 1.00 98.38 100 ASN A C 1
ATOM 676 O O . ASN A 1 100 ? 6.543 7.007 -3.798 1.00 98.38 100 ASN A O 1
ATOM 680 N N . ARG A 1 101 ? 5.922 7.848 -5.798 1.00 98.50 101 ARG A N 1
ATOM 681 C CA . ARG A 1 101 ? 4.481 7.826 -5.562 1.00 98.50 101 ARG A CA 1
ATOM 682 C C . ARG A 1 101 ? 3.886 6.475 -5.937 1.00 98.50 101 ARG A C 1
ATOM 684 O O . ARG A 1 101 ? 3.950 6.087 -7.107 1.00 98.50 101 ARG A O 1
ATOM 691 N N . PHE A 1 102 ? 3.207 5.819 -5.001 1.00 98.62 102 PHE A N 1
ATOM 692 C CA . PHE A 1 102 ? 2.440 4.594 -5.248 1.00 98.62 102 PHE A CA 1
ATOM 693 C C . PHE A 1 102 ? 0.957 4.874 -5.012 1.00 98.62 102 PHE A C 1
ATOM 695 O O . PHE A 1 102 ? 0.516 5.017 -3.880 1.00 98.62 102 PHE A O 1
ATOM 702 N N . SER A 1 103 ? 0.172 5.001 -6.082 1.00 98.00 103 SER A N 1
ATOM 703 C CA . SER A 1 103 ? -1.200 5.514 -5.973 1.00 98.00 103 SER A CA 1
ATOM 704 C C . SER A 1 103 ? -2.195 4.662 -6.748 1.00 98.00 103 SER A C 1
ATOM 706 O O . SER A 1 103 ? -1.966 4.302 -7.903 1.00 98.00 103 SER A O 1
ATOM 708 N N . GLN A 1 104 ? -3.314 4.338 -6.103 1.00 96.94 104 GLN A N 1
ATOM 709 C CA . GLN A 1 104 ? -4.447 3.578 -6.645 1.00 96.94 104 GLN A CA 1
ATOM 710 C C . GLN A 1 104 ? -4.091 2.226 -7.281 1.00 96.94 104 GLN A C 1
ATOM 712 O O . GLN A 1 104 ? -4.840 1.712 -8.114 1.00 96.94 104 GLN A O 1
ATOM 717 N N . ASN A 1 105 ? -2.960 1.630 -6.904 1.00 97.62 105 ASN A N 1
ATOM 718 C CA . ASN A 1 105 ? -2.611 0.287 -7.351 1.00 97.62 105 ASN A CA 1
ATOM 719 C C . ASN A 1 105 ? -3.479 -0.743 -6.629 1.00 97.62 105 ASN A C 1
ATOM 721 O O . ASN A 1 105 ? -3.807 -0.588 -5.457 1.00 97.62 105 ASN A O 1
ATOM 725 N N . ARG A 1 106 ? -3.819 -1.821 -7.329 1.00 97.19 106 ARG A N 1
ATOM 726 C CA . ARG A 1 106 ? -4.420 -3.011 -6.736 1.00 97.19 106 ARG A CA 1
ATOM 727 C C . ARG A 1 106 ? -3.310 -4.009 -6.466 1.00 97.19 106 ARG A C 1
ATOM 729 O O . ARG A 1 106 ? -2.834 -4.645 -7.403 1.00 97.19 106 ARG A O 1
ATOM 736 N N . ILE A 1 107 ? -2.893 -4.111 -5.214 1.00 98.06 107 ILE A N 1
ATOM 737 C CA . ILE A 1 107 ? -1.784 -4.957 -4.775 1.00 98.06 107 ILE A CA 1
ATOM 738 C C . ILE A 1 107 ? -2.358 -6.053 -3.881 1.00 98.06 107 ILE A C 1
ATOM 740 O O . ILE A 1 107 ? -3.028 -5.711 -2.911 1.00 98.06 107 ILE A O 1
ATOM 744 N N . PHE A 1 108 ? -2.218 -7.332 -4.240 1.00 96.75 108 PHE A N 1
ATOM 745 C CA . PHE A 1 108 ? -2.826 -8.428 -3.470 1.00 96.75 108 PHE A CA 1
ATOM 746 C C . PHE A 1 108 ? -2.241 -9.821 -3.764 1.00 96.75 108 PHE A C 1
ATOM 748 O O . PHE A 1 108 ? -1.793 -10.107 -4.869 1.00 96.75 108 PHE A O 1
ATOM 755 N N . GLY A 1 109 ? -2.354 -10.742 -2.809 1.00 94.50 109 GLY A N 1
ATOM 756 C CA . GLY A 1 109 ? -1.901 -12.122 -2.937 1.00 94.50 109 GLY A CA 1
ATOM 757 C C . GLY A 1 109 ? -0.396 -12.276 -3.167 1.00 94.50 109 GLY A C 1
ATOM 758 O O . GLY A 1 109 ? -0.005 -13.292 -3.742 1.00 94.50 109 GLY A O 1
ATOM 759 N N . ASN A 1 110 ? 0.430 -11.289 -2.807 1.00 94.25 110 ASN A N 1
ATOM 760 C CA . ASN A 1 110 ? 1.885 -11.436 -2.865 1.00 94.25 110 ASN A CA 1
ATOM 761 C C . ASN A 1 110 ? 2.379 -12.238 -1.644 1.00 94.25 110 ASN A C 1
ATOM 763 O O . ASN A 1 110 ? 1.689 -12.345 -0.635 1.00 94.25 110 ASN A O 1
ATOM 767 N N . ALA A 1 111 ? 3.538 -12.890 -1.755 1.00 92.31 111 ALA A N 1
ATOM 768 C CA . ALA A 1 111 ? 4.060 -13.743 -0.680 1.00 92.31 111 ALA A CA 1
ATOM 769 C C . ALA A 1 111 ? 4.699 -12.951 0.479 1.00 92.31 111 ALA A C 1
ATOM 771 O O . ALA A 1 111 ? 4.876 -13.494 1.568 1.00 92.31 111 ALA A O 1
ATOM 772 N N . GLY A 1 112 ? 5.093 -11.702 0.224 1.00 91.38 112 GLY A N 1
ATOM 773 C CA . GLY A 1 112 ? 5.526 -10.723 1.218 1.00 91.38 112 GLY A CA 1
ATOM 774 C C . GLY A 1 112 ? 4.600 -9.507 1.244 1.00 91.38 112 GLY A C 1
ATOM 775 O O . GLY A 1 112 ? 3.458 -9.574 0.803 1.00 91.38 112 GLY A O 1
ATOM 776 N N . LEU A 1 113 ? 5.111 -8.372 1.724 1.00 93.69 113 LEU A N 1
ATOM 777 C CA . LEU A 1 113 ? 4.346 -7.126 1.775 1.00 93.69 113 LEU A CA 1
ATOM 778 C C . LEU A 1 113 ? 3.922 -6.637 0.384 1.00 93.69 113 LEU A C 1
ATOM 780 O O . LEU A 1 113 ? 4.628 -6.815 -0.613 1.00 93.69 113 LEU A O 1
ATOM 784 N N . GLY A 1 114 ? 2.800 -5.919 0.331 1.00 96.50 114 GLY A N 1
ATOM 785 C CA . GLY A 1 114 ? 2.364 -5.264 -0.900 1.00 96.50 114 GLY A CA 1
ATOM 786 C C . GLY A 1 114 ? 3.335 -4.170 -1.359 1.00 96.50 114 GLY A C 1
ATOM 787 O O . GLY A 1 114 ? 3.643 -4.070 -2.547 1.00 96.50 114 GLY A O 1
ATOM 788 N N . ILE A 1 115 ? 3.841 -3.379 -0.416 1.00 97.56 115 ILE A N 1
ATOM 789 C CA . ILE A 1 115 ? 4.898 -2.381 -0.603 1.00 97.56 115 ILE A CA 1
ATOM 790 C C . ILE A 1 115 ? 5.893 -2.610 0.534 1.00 97.56 115 ILE A C 1
ATOM 792 O O . ILE A 1 115 ? 5.458 -2.702 1.678 1.00 97.56 115 ILE A O 1
ATOM 796 N N . ASP A 1 116 ? 7.172 -2.735 0.197 1.00 95.50 116 ASP A N 1
ATOM 797 C CA . ASP A 1 116 ? 8.277 -2.927 1.138 1.00 95.50 116 ASP A CA 1
ATOM 798 C C . ASP A 1 116 ? 9.352 -1.858 0.907 1.00 95.50 116 ASP A C 1
ATOM 800 O O . ASP A 1 116 ? 9.944 -1.779 -0.184 1.00 95.50 116 ASP A O 1
ATOM 804 N N . GLU A 1 117 ? 9.586 -1.036 1.926 1.00 94.06 117 GLU A N 1
ATOM 805 C CA . GLU A 1 117 ? 10.612 0.004 1.948 1.00 94.06 117 GLU A CA 1
ATOM 806 C C . GLU A 1 117 ? 11.834 -0.481 2.731 1.00 94.06 117 GLU A C 1
ATOM 808 O O . GLU A 1 117 ? 12.055 -0.178 3.907 1.00 94.06 117 GLU A O 1
ATOM 813 N N . GLY A 1 118 ? 12.659 -1.262 2.028 1.00 83.81 118 GLY A N 1
ATOM 814 C CA . GLY A 1 118 ? 13.813 -1.945 2.600 1.00 83.81 118 GLY A CA 1
ATOM 815 C C . GLY A 1 118 ? 14.779 -1.010 3.349 1.00 83.81 118 GLY A C 1
ATOM 816 O O . GLY A 1 118 ? 14.831 0.190 3.099 1.00 83.81 118 GLY A O 1
ATOM 817 N N . PRO A 1 119 ? 15.631 -1.549 4.238 1.00 71.44 119 PRO A N 1
ATOM 818 C CA . PRO A 1 119 ? 16.147 -2.917 4.183 1.00 71.44 119 PRO A CA 1
ATOM 819 C C . PRO A 1 119 ? 15.512 -3.895 5.184 1.00 71.44 119 PRO A C 1
ATOM 821 O O . PRO A 1 119 ? 16.038 -4.998 5.357 1.00 71.44 119 PRO A O 1
ATOM 824 N N . LEU A 1 120 ? 14.467 -3.495 5.911 1.00 65.50 120 LEU A N 1
ATOM 825 C CA . LEU A 1 120 ? 13.832 -4.357 6.907 1.00 65.50 120 LEU A CA 1
ATOM 826 C C . LEU A 1 120 ? 13.038 -5.485 6.230 1.00 65.50 120 LEU A C 1
ATOM 828 O O . LEU A 1 120 ? 12.611 -5.372 5.094 1.00 65.50 120 LEU A O 1
ATOM 832 N N . SER A 1 121 ? 12.888 -6.618 6.920 1.00 69.94 121 SER A N 1
ATOM 833 C CA . SER A 1 121 ? 12.019 -7.715 6.474 1.00 69.94 121 SER A CA 1
ATOM 834 C C . SER A 1 121 ? 10.664 -7.567 7.157 1.00 69.94 121 SER A C 1
ATOM 836 O O . SER A 1 121 ? 10.393 -8.246 8.149 1.00 69.94 121 SER A O 1
ATOM 838 N N . GLY A 1 122 ? 9.861 -6.621 6.682 1.00 82.88 122 GLY A N 1
ATOM 839 C CA . GLY A 1 122 ? 8.580 -6.263 7.285 1.00 82.88 122 GLY A CA 1
ATOM 840 C C . GLY A 1 122 ? 8.414 -4.756 7.427 1.00 82.88 122 GLY A C 1
ATOM 841 O O . GLY A 1 122 ? 9.367 -4.012 7.217 1.00 82.88 122 GLY A O 1
ATOM 842 N N . ALA A 1 123 ? 7.208 -4.349 7.824 1.00 84.00 123 ALA A N 1
ATOM 843 C CA . ALA A 1 123 ? 6.817 -2.953 7.747 1.00 84.00 123 ALA A CA 1
ATOM 844 C C . ALA A 1 123 ? 7.668 -2.046 8.652 1.00 84.00 123 ALA A C 1
ATOM 846 O O . ALA A 1 123 ? 7.970 -2.398 9.803 1.00 84.00 123 ALA A O 1
ATOM 847 N N . ASN A 1 124 ? 8.022 -0.871 8.142 1.00 83.94 124 ASN A N 1
ATOM 848 C CA . ASN A 1 124 ? 8.784 0.147 8.841 1.00 83.94 124 ASN A CA 1
ATOM 849 C C . ASN A 1 124 ? 7.989 0.671 10.059 1.00 83.94 124 ASN A C 1
ATOM 851 O O . ASN A 1 124 ? 6.770 0.848 9.994 1.00 83.94 124 ASN A O 1
ATOM 855 N N . PRO A 1 125 ? 8.630 0.876 11.223 1.00 84.00 125 PRO A N 1
ATOM 856 C CA . PRO A 1 125 ? 7.946 1.408 12.400 1.00 84.00 125 PRO A CA 1
ATOM 857 C C . PRO A 1 125 ? 7.452 2.843 12.194 1.00 84.00 125 PRO A C 1
ATOM 859 O O . PRO A 1 125 ? 8.133 3.625 11.552 1.00 84.00 125 PRO A O 1
ATOM 862 N N . VAL A 1 126 ? 6.344 3.205 12.851 1.00 83.06 126 VAL A N 1
ATOM 863 C CA . VAL A 1 126 ? 5.906 4.607 12.958 1.00 83.06 126 VAL A CA 1
ATOM 864 C C . VAL A 1 126 ? 6.734 5.334 14.020 1.00 83.06 126 VAL A C 1
ATOM 866 O O . VAL A 1 126 ? 6.714 4.935 15.192 1.00 83.06 126 VAL A O 1
ATOM 869 N N . ASP A 1 127 ? 7.441 6.397 13.638 1.00 79.19 127 ASP A N 1
ATOM 870 C CA . ASP A 1 127 ? 8.259 7.238 14.520 1.00 79.19 127 ASP A CA 1
ATOM 871 C C . ASP A 1 127 ? 7.698 8.676 14.691 1.00 79.19 127 ASP A C 1
ATOM 873 O O . ASP A 1 127 ? 7.048 9.230 13.802 1.00 79.19 127 ASP A O 1
ATOM 877 N N . PRO A 1 128 ? 7.933 9.341 15.840 1.00 84.25 128 PRO A N 1
ATOM 878 C CA . PRO A 1 128 ? 7.457 10.707 16.040 1.00 84.25 128 PRO A CA 1
ATOM 879 C C . PRO A 1 128 ? 8.114 11.731 15.108 1.00 84.25 128 PRO A C 1
ATOM 881 O O . PRO A 1 128 ? 9.299 12.040 15.234 1.00 84.25 128 PRO A O 1
ATOM 884 N N . GLY A 1 129 ? 7.298 12.359 14.261 1.00 80.12 129 GLY A N 1
ATOM 885 C CA . GLY A 1 129 ? 7.711 13.473 13.408 1.00 80.12 129 GLY A CA 1
ATOM 886 C C . GLY A 1 129 ? 8.395 13.081 12.099 1.00 80.12 129 GLY A C 1
ATOM 887 O O . GLY A 1 129 ? 8.741 14.005 11.362 1.00 80.12 129 GLY A O 1
ATOM 888 N N . ASP A 1 130 ? 8.534 11.779 11.810 1.00 85.56 130 ASP A N 1
ATOM 889 C CA . ASP A 1 130 ? 8.946 11.213 10.512 1.00 85.56 130 ASP A CA 1
ATOM 890 C C . ASP A 1 130 ? 10.226 11.869 9.991 1.00 85.56 130 ASP A C 1
ATOM 892 O O . ASP A 1 130 ? 10.266 12.604 9.001 1.00 85.56 130 ASP A O 1
ATOM 896 N N . SER A 1 131 ? 11.267 11.715 10.809 1.00 88.12 131 SER A N 1
ATOM 897 C CA . SER A 1 131 ? 12.571 12.361 10.610 1.00 88.12 131 SER A CA 1
ATOM 898 C C . SER A 1 131 ? 13.605 11.437 9.972 1.00 88.12 131 SER A C 1
ATO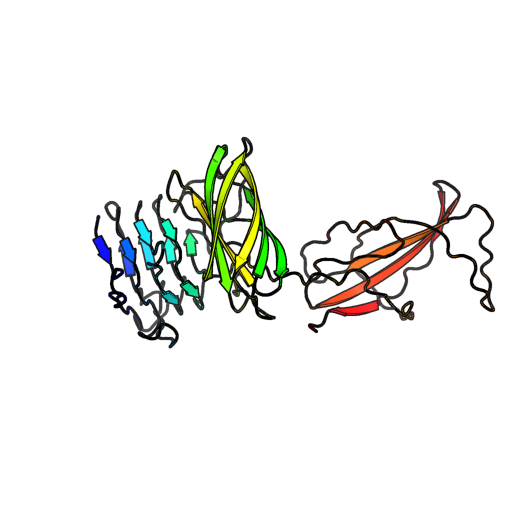M 900 O O . SER A 1 131 ? 14.795 11.771 9.914 1.00 88.12 131 SER A O 1
ATOM 902 N N . ASP A 1 132 ? 13.150 10.271 9.528 1.00 87.56 132 ASP A N 1
ATOM 903 C CA . ASP A 1 132 ? 13.994 9.215 9.025 1.00 87.56 132 ASP A CA 1
ATOM 904 C C . ASP A 1 132 ? 14.550 9.513 7.621 1.00 87.56 132 ASP A C 1
ATOM 906 O O . ASP A 1 132 ? 14.217 10.485 6.940 1.00 87.56 132 ASP A O 1
ATOM 910 N N . SER A 1 133 ? 15.505 8.680 7.204 1.00 91.50 133 SER A N 1
ATOM 911 C CA . SER A 1 133 ? 16.110 8.753 5.876 1.00 91.50 133 SER A CA 1
ATOM 912 C C . SER A 1 133 ? 16.267 7.356 5.295 1.00 91.50 133 SER A C 1
ATOM 914 O O . SER A 1 133 ? 16.749 6.447 5.974 1.00 91.50 133 SER A O 1
ATOM 916 N N . GLY A 1 134 ? 15.907 7.199 4.026 1.00 93.56 134 GLY A N 1
ATOM 917 C CA . GLY A 1 134 ? 15.870 5.908 3.349 1.00 93.56 134 GLY A CA 1
ATOM 918 C C . GLY A 1 134 ? 14.996 5.958 2.098 1.00 93.56 134 GLY A C 1
ATOM 919 O O . GLY A 1 134 ? 14.655 7.057 1.645 1.00 93.56 134 GLY A O 1
ATOM 920 N N . PRO A 1 135 ? 14.657 4.796 1.514 1.00 95.69 135 PRO A N 1
ATOM 921 C CA . PRO A 1 135 ? 13.560 4.670 0.560 1.00 95.69 135 PRO A CA 1
ATOM 922 C C . PRO A 1 135 ? 12.341 5.477 0.992 1.00 95.69 135 PRO A C 1
ATOM 924 O O . PRO A 1 135 ? 11.879 5.305 2.109 1.00 95.69 135 PRO A O 1
ATOM 927 N N . ASN A 1 136 ? 11.894 6.407 0.146 1.00 97.19 136 ASN A N 1
ATOM 928 C CA . ASN A 1 136 ? 10.774 7.313 0.424 1.00 97.19 136 ASN A CA 1
ATOM 929 C C . ASN A 1 136 ? 10.809 7.985 1.812 1.00 97.19 136 ASN A C 1
ATOM 931 O O . ASN A 1 136 ? 9.776 8.291 2.395 1.00 97.19 136 ASN A O 1
ATOM 935 N N . ASN A 1 137 ? 12.011 8.209 2.352 1.00 95.81 137 ASN A N 1
ATOM 936 C CA . ASN A 1 137 ? 12.226 8.700 3.714 1.00 95.81 137 ASN A CA 1
ATOM 937 C C . ASN A 1 137 ? 11.540 7.865 4.815 1.00 95.81 137 ASN A C 1
ATOM 939 O O . ASN A 1 137 ? 11.425 8.353 5.928 1.00 95.81 137 ASN A O 1
ATOM 943 N N . TYR A 1 138 ? 11.152 6.617 4.522 1.00 95.38 138 TYR A N 1
ATOM 944 C CA . TYR A 1 138 ? 10.335 5.756 5.380 1.00 95.38 138 TYR A CA 1
ATOM 945 C C . TYR A 1 138 ? 9.043 6.420 5.854 1.00 95.38 138 TYR A C 1
ATOM 947 O O . TYR A 1 138 ? 8.644 6.245 7.001 1.00 95.38 138 TYR A O 1
ATOM 955 N N . GLN A 1 139 ? 8.395 7.162 4.951 1.00 96.88 139 GLN A N 1
ATOM 956 C CA . GLN A 1 139 ? 7.142 7.860 5.206 1.00 96.88 139 GLN A CA 1
ATOM 957 C C . GLN A 1 139 ? 6.189 7.020 6.065 1.00 96.88 139 GLN A C 1
ATOM 959 O O . GLN A 1 139 ? 5.765 5.929 5.675 1.00 96.88 139 GLN A O 1
ATOM 964 N N . ASN A 1 140 ? 5.774 7.569 7.204 1.00 96.50 140 ASN A N 1
ATOM 965 C CA . ASN A 1 140 ? 4.874 6.869 8.111 1.00 96.50 140 ASN A CA 1
ATOM 966 C C . ASN A 1 140 ? 3.515 6.590 7.464 1.00 96.50 140 ASN A C 1
ATOM 968 O O . ASN A 1 140 ? 2.915 7.466 6.831 1.00 96.50 140 ASN A O 1
ATOM 972 N N . PHE A 1 141 ? 2.992 5.380 7.676 1.00 96.25 141 PHE A N 1
ATOM 973 C CA . PHE A 1 141 ? 1.635 5.000 7.280 1.00 96.25 141 PHE A CA 1
ATOM 974 C C . PHE A 1 141 ? 0.581 5.412 8.325 1.00 96.25 141 PHE A C 1
ATOM 976 O O . PHE A 1 141 ? 0.894 5.627 9.499 1.00 96.25 141 PHE A O 1
ATOM 983 N N . PRO A 1 142 ? -0.711 5.488 7.948 1.00 95.81 142 PRO A N 1
ATOM 984 C CA . PRO A 1 142 ? -1.784 5.796 8.893 1.00 95.81 142 PRO A CA 1
ATOM 985 C C . PRO A 1 142 ? -1.996 4.702 9.947 1.00 95.81 142 PRO A C 1
ATOM 987 O O . PRO A 1 142 ? -2.008 3.513 9.637 1.00 95.81 142 PRO A O 1
ATOM 990 N N . GLU A 1 143 ? -2.311 5.097 11.180 1.00 88.19 143 GLU A N 1
ATOM 991 C CA . GLU A 1 143 ? -2.735 4.190 12.248 1.00 88.19 143 GLU A CA 1
ATOM 992 C C . GLU A 1 143 ? -4.254 4.256 12.461 1.00 88.19 143 GLU A C 1
ATOM 994 O O . GLU A 1 143 ? -4.841 5.310 12.746 1.00 88.19 143 GLU A O 1
ATOM 999 N N . PHE A 1 144 ? -4.930 3.111 12.370 1.00 76.88 144 PHE A N 1
ATOM 1000 C CA . PHE A 1 144 ? -6.373 3.042 12.578 1.00 76.88 144 PHE A CA 1
ATOM 1001 C C . PHE A 1 144 ? -6.759 2.943 14.052 1.00 76.88 144 PHE A C 1
ATOM 1003 O O . PHE A 1 144 ? -6.228 2.148 14.822 1.00 76.88 144 PHE A O 1
ATOM 1010 N N . GLY A 1 145 ? -7.797 3.692 14.422 1.00 62.38 145 GLY A N 1
ATOM 1011 C CA . GLY A 1 145 ? -8.472 3.540 15.705 1.00 62.38 145 GLY A CA 1
ATOM 1012 C C . GLY A 1 145 ? -9.669 2.595 15.622 1.00 62.38 145 GLY A C 1
ATOM 1013 O O . GLY A 1 145 ? -9.810 1.699 16.451 1.00 62.38 145 GLY A O 1
ATOM 1014 N N . VAL A 1 146 ? -10.576 2.830 14.661 1.00 60.41 146 VAL A N 1
ATOM 1015 C CA . VAL A 1 146 ? -11.821 2.058 14.493 1.00 60.41 146 VAL A CA 1
ATOM 1016 C C . VAL A 1 146 ? -12.313 2.136 13.044 1.00 60.41 146 VAL A C 1
ATOM 1018 O O . VAL A 1 146 ? -12.427 3.229 12.488 1.00 60.41 146 VAL A O 1
ATOM 1021 N N . THR A 1 147 ? -12.735 1.006 12.479 1.00 62.75 147 THR A N 1
ATOM 1022 C CA . THR A 1 147 ? -13.564 0.943 11.264 1.00 62.75 147 THR A CA 1
ATOM 1023 C C . THR A 1 147 ? -14.985 0.499 11.624 1.00 62.75 147 THR A C 1
ATOM 1025 O O . THR A 1 147 ? -15.183 -0.407 12.435 1.00 62.75 147 THR A O 1
ATOM 1028 N N . ILE A 1 148 ? -16.001 1.176 11.085 1.00 68.94 148 ILE A N 1
ATOM 1029 C CA . ILE A 1 148 ? -17.417 0.937 11.398 1.00 68.94 148 ILE A CA 1
ATOM 1030 C C . ILE A 1 148 ? -18.178 0.697 10.091 1.00 68.94 148 ILE A C 1
ATOM 1032 O O . ILE A 1 148 ? -18.280 1.621 9.276 1.00 68.94 148 ILE A O 1
ATOM 1036 N N . PRO A 1 149 ? -18.770 -0.492 9.891 1.00 72.06 149 PRO A N 1
ATOM 1037 C CA . PRO A 1 149 ? -19.599 -0.742 8.728 1.00 72.06 149 PRO A CA 1
ATOM 1038 C C . PRO A 1 149 ? -20.902 0.061 8.832 1.00 72.06 149 PRO A C 1
ATOM 1040 O O . PRO A 1 149 ? -21.561 0.129 9.874 1.00 72.06 149 PRO A O 1
ATOM 1043 N N . ARG A 1 150 ? -21.279 0.684 7.722 1.00 74.75 150 ARG A N 1
ATOM 1044 C CA . ARG A 1 150 ? -22.544 1.385 7.489 1.00 74.75 150 ARG A CA 1
ATOM 1045 C C . ARG A 1 150 ? -23.225 0.727 6.284 1.00 74.75 150 ARG A C 1
ATOM 1047 O O . ARG A 1 150 ? -22.619 -0.068 5.576 1.00 74.75 150 ARG A O 1
ATOM 1054 N N . SER A 1 151 ? -24.496 1.033 6.037 1.00 78.69 151 SER A N 1
ATOM 1055 C CA . SER A 1 151 ? -25.204 0.483 4.871 1.00 78.69 151 SER A CA 1
ATOM 1056 C C . SER A 1 151 ? -24.514 0.914 3.568 1.00 78.69 151 SER A C 1
ATOM 1058 O O . SER A 1 151 ? -24.654 2.069 3.172 1.00 78.69 151 SER A O 1
ATOM 1060 N N . GLY A 1 152 ? -23.765 0.003 2.934 1.00 81.94 152 GLY A N 1
ATOM 1061 C CA . GLY A 1 152 ? -23.004 0.244 1.698 1.00 81.94 152 GLY A CA 1
ATOM 1062 C C . GLY A 1 152 ? -21.788 1.169 1.840 1.00 81.94 152 GLY A C 1
ATOM 1063 O O . GLY A 1 152 ? -21.237 1.594 0.828 1.00 81.94 152 GLY A O 1
ATOM 1064 N N . LYS A 1 153 ? -21.393 1.518 3.070 1.00 86.69 153 LYS A N 1
ATOM 1065 C CA . LYS A 1 153 ? -20.284 2.438 3.355 1.00 86.69 153 LYS A CA 1
ATOM 1066 C C . LYS A 1 153 ? -19.442 1.941 4.525 1.00 86.69 153 LYS A C 1
ATOM 1068 O O . LYS A 1 153 ? -19.920 1.181 5.367 1.00 86.69 153 LYS A O 1
ATOM 1073 N N . ILE A 1 154 ? -18.223 2.448 4.645 1.00 85.69 154 ILE A N 1
ATOM 1074 C CA . ILE A 1 154 ? -17.295 2.131 5.733 1.00 85.69 154 ILE A CA 1
ATOM 1075 C C . ILE A 1 154 ? -16.822 3.446 6.339 1.00 85.69 154 ILE A C 1
ATOM 1077 O O . ILE A 1 154 ? -16.238 4.282 5.657 1.00 85.69 154 ILE A O 1
ATOM 1081 N N . GLN A 1 155 ? -17.097 3.658 7.624 1.00 84.56 155 GLN A N 1
ATOM 1082 C CA . GLN A 1 155 ? -16.525 4.789 8.344 1.00 84.56 155 GLN A CA 1
ATOM 1083 C C . GLN A 1 155 ? -15.172 4.373 8.911 1.00 84.56 155 GLN A C 1
ATOM 1085 O O . GLN A 1 155 ? -15.113 3.455 9.725 1.00 84.56 155 GLN A O 1
ATOM 1090 N N . VAL A 1 156 ? -14.114 5.071 8.523 1.00 85.38 156 VAL A N 1
ATOM 1091 C CA . VAL A 1 156 ? -12.741 4.795 8.947 1.00 85.38 156 VAL A CA 1
ATOM 1092 C C . VAL A 1 156 ? -12.256 5.953 9.805 1.00 85.38 156 VAL A C 1
ATOM 1094 O O . VAL A 1 156 ? -12.367 7.114 9.414 1.00 85.38 156 VAL A O 1
ATOM 1097 N N . LYS A 1 157 ? -11.757 5.645 11.002 1.00 84.38 157 LYS A N 1
ATOM 1098 C CA . LYS A 1 157 ? -11.190 6.621 11.935 1.00 84.38 157 LYS A CA 1
ATOM 1099 C C . LYS A 1 157 ? -9.787 6.212 12.323 1.00 84.38 157 LYS A C 1
ATOM 1101 O O . LYS A 1 157 ? -9.561 5.050 12.664 1.00 84.38 157 LYS A O 1
ATOM 1106 N N . GLY A 1 158 ? -8.896 7.185 12.370 1.00 88.06 158 GLY A N 1
ATOM 1107 C CA . GLY A 1 158 ? -7.503 6.963 12.709 1.00 88.06 158 GLY A CA 1
ATOM 1108 C C . GLY A 1 158 ? -6.745 8.266 12.870 1.00 88.06 158 GLY A C 1
ATOM 1109 O O . GLY A 1 158 ? -7.339 9.340 13.043 1.00 88.06 158 GLY A O 1
ATOM 1110 N N . GLN A 1 159 ? -5.433 8.133 12.827 1.00 92.38 159 GLN A N 1
ATOM 1111 C CA . GLN A 1 159 ? -4.491 9.232 12.852 1.00 92.38 159 GLN A CA 1
ATOM 1112 C C . GLN A 1 159 ? -3.314 8.950 11.917 1.00 92.38 159 GLN A C 1
ATOM 1114 O O . GLN A 1 159 ? -3.046 7.800 11.583 1.00 92.38 159 GLN A O 1
ATOM 1119 N N . LEU A 1 160 ? -2.638 10.008 11.499 1.00 95.81 160 LEU A N 1
ATOM 1120 C CA . LEU A 1 160 ? -1.318 9.967 10.892 1.00 95.81 160 LEU A CA 1
ATOM 1121 C C . LEU A 1 160 ? -0.385 10.753 11.814 1.00 95.81 160 LEU A C 1
ATOM 1123 O O . LEU A 1 160 ? -0.717 11.883 12.178 1.00 95.81 160 LEU A O 1
ATOM 1127 N N . GLU A 1 161 ? 0.740 10.158 12.190 1.00 95.56 161 GLU A N 1
ATOM 1128 C CA . GLU A 1 161 ? 1.864 10.852 12.817 1.00 95.56 161 GLU A CA 1
ATOM 1129 C C . GLU A 1 161 ? 2.997 10.901 11.792 1.00 95.56 161 GLU A C 1
ATOM 1131 O O . GLU A 1 161 ? 3.495 9.862 11.377 1.00 95.56 161 GLU A O 1
ATOM 1136 N N . SER A 1 162 ? 3.327 12.095 11.302 1.00 97.38 162 SER A N 1
ATOM 1137 C CA . SER A 1 162 ? 4.355 12.288 10.276 1.00 97.38 162 SER A CA 1
ATOM 1138 C C . SER A 1 162 ? 4.965 13.698 10.355 1.00 97.38 162 SER A C 1
ATOM 1140 O O . SER A 1 162 ? 4.867 14.359 11.391 1.00 97.38 162 SER A O 1
ATOM 1142 N N . THR A 1 163 ? 5.596 14.186 9.284 1.00 96.81 163 THR A N 1
ATOM 1143 C CA . THR A 1 163 ? 6.252 15.496 9.229 1.00 96.81 163 THR A CA 1
ATOM 1144 C C . THR A 1 163 ? 5.282 16.604 9.679 1.00 96.81 163 THR A C 1
ATOM 1146 O O . THR A 1 163 ? 4.168 16.681 9.154 1.00 96.81 163 THR A O 1
ATOM 1149 N N . PRO A 1 164 ? 5.656 17.497 10.616 1.00 97.50 164 PRO A N 1
ATOM 1150 C CA . PRO A 1 164 ? 4.795 18.588 11.081 1.00 97.50 164 PRO A CA 1
ATOM 1151 C C . PRO A 1 164 ? 4.367 19.585 10.000 1.00 97.50 164 PRO A C 1
ATOM 1153 O O . PRO A 1 164 ? 5.147 19.939 9.114 1.00 97.50 164 PRO A O 1
ATOM 1156 N N . SER A 1 165 ? 3.145 20.118 10.131 1.00 97.06 165 SER A N 1
ATOM 1157 C CA . SER A 1 165 ? 2.587 21.159 9.245 1.00 97.06 165 SER A CA 1
ATOM 1158 C C . SER A 1 165 ? 2.656 20.804 7.756 1.00 97.06 165 SER A C 1
ATOM 1160 O O . SER A 1 165 ? 2.965 21.648 6.909 1.00 97.06 165 SER A O 1
ATOM 1162 N N . ARG A 1 166 ? 2.379 19.539 7.436 1.00 97.69 166 ARG A N 1
ATOM 1163 C CA . ARG A 1 166 ? 2.530 18.959 6.101 1.00 97.69 166 ARG A CA 1
ATOM 1164 C C . ARG A 1 166 ? 1.204 18.393 5.604 1.00 97.69 166 ARG A C 1
ATOM 1166 O O . ARG A 1 166 ? 0.399 17.885 6.382 1.00 97.69 166 ARG A O 1
ATOM 1173 N N . LEU A 1 167 ? 0.965 18.540 4.300 1.00 98.62 167 LEU A N 1
ATOM 1174 C CA . LEU A 1 167 ? -0.192 17.976 3.613 1.00 98.62 167 LEU A CA 1
ATOM 1175 C C . LEU A 1 167 ? 0.118 16.543 3.181 1.00 98.62 167 LEU A C 1
ATOM 1177 O O . LEU A 1 167 ? 1.112 16.315 2.495 1.00 98.62 167 LEU A O 1
ATOM 1181 N N . PHE A 1 168 ? -0.789 15.630 3.509 1.00 98.81 168 PHE A N 1
ATOM 1182 C CA . PHE A 1 168 ? -0.742 14.243 3.076 1.00 98.81 168 PHE A CA 1
ATOM 1183 C C . PHE A 1 168 ? -2.043 13.834 2.397 1.00 98.81 168 PHE A C 1
ATOM 1185 O O . PHE A 1 168 ? -3.128 14.284 2.782 1.00 98.81 168 PHE A O 1
ATOM 1192 N N . THR A 1 169 ? -1.941 12.922 1.437 1.00 98.81 169 THR A N 1
ATOM 1193 C CA . THR A 1 169 ? -3.081 12.167 0.912 1.00 98.81 169 THR A CA 1
ATOM 1194 C C . THR A 1 169 ? -3.064 10.767 1.499 1.00 98.81 169 THR A C 1
ATOM 1196 O O . THR A 1 169 ? -2.097 10.034 1.333 1.00 98.81 169 THR A O 1
ATOM 1199 N N . LEU A 1 170 ? -4.151 10.380 2.159 1.00 98.75 170 LEU A N 1
ATOM 1200 C CA . LEU A 1 170 ? -4.370 9.017 2.621 1.00 98.75 170 LEU A CA 1
ATOM 1201 C C . LEU A 1 170 ? -5.166 8.261 1.566 1.00 98.75 170 LEU A C 1
ATOM 1203 O O . LEU A 1 170 ? -6.240 8.724 1.182 1.00 98.75 170 LEU A O 1
ATOM 1207 N N . GLU A 1 171 ? -4.686 7.107 1.117 1.00 98.56 171 GLU A N 1
ATOM 1208 C CA . GLU A 1 171 ? -5.425 6.224 0.210 1.00 98.56 171 GLU A CA 1
ATOM 1209 C C . GLU A 1 171 ? -5.854 4.962 0.948 1.00 98.56 171 GLU A C 1
ATOM 1211 O O . GLU A 1 171 ? -5.034 4.304 1.576 1.00 98.56 171 GLU A O 1
ATOM 1216 N N . PHE A 1 172 ? -7.144 4.627 0.882 1.00 97.50 172 PHE A N 1
ATOM 1217 C CA . PHE A 1 172 ? -7.732 3.523 1.638 1.00 97.50 172 PHE A CA 1
ATOM 1218 C C . PHE A 1 172 ? -8.094 2.364 0.723 1.00 97.50 172 PHE A C 1
ATOM 1220 O O . PHE A 1 172 ? -8.666 2.556 -0.357 1.00 97.50 172 PHE A O 1
ATOM 1227 N N . TYR A 1 173 ? -7.843 1.155 1.208 1.00 97.12 173 TYR A N 1
ATOM 1228 C CA . TYR A 1 173 ? -8.029 -0.068 0.449 1.00 97.12 173 TYR A CA 1
ATOM 1229 C C . TYR A 1 173 ? -8.809 -1.106 1.249 1.00 97.12 173 TYR A C 1
ATOM 1231 O O . TYR A 1 173 ? -8.715 -1.177 2.473 1.00 97.12 173 TYR A O 1
ATOM 1239 N N . LEU A 1 174 ? -9.604 -1.897 0.539 1.00 94.25 174 LEU A N 1
ATOM 1240 C CA . LEU A 1 174 ? -10.266 -3.090 1.041 1.00 94.25 174 LEU A CA 1
ATOM 1241 C C . LEU A 1 174 ? -9.478 -4.318 0.606 1.00 94.25 174 LEU A C 1
ATOM 1243 O O . LEU A 1 174 ? -9.099 -4.415 -0.561 1.00 94.25 174 LEU A O 1
ATOM 1247 N N . ASN A 1 175 ? -9.321 -5.261 1.528 1.00 92.69 175 ASN A N 1
ATOM 1248 C CA . ASN A 1 175 ? -8.763 -6.583 1.278 1.00 92.69 175 ASN A CA 1
ATOM 1249 C C . ASN A 1 175 ? -9.750 -7.657 1.726 1.00 92.69 175 ASN A C 1
ATOM 1251 O O . ASN A 1 175 ? -10.459 -7.480 2.723 1.00 92.69 175 ASN A O 1
ATOM 1255 N N . ASP A 1 176 ? -9.778 -8.779 1.010 1.00 89.56 176 ASP A N 1
ATOM 1256 C CA . ASP A 1 176 ? -10.671 -9.900 1.327 1.00 89.56 176 ASP A CA 1
ATOM 1257 C C . ASP A 1 176 ? -10.258 -10.654 2.602 1.00 89.56 176 ASP A C 1
ATOM 1259 O O . ASP A 1 176 ? -11.096 -11.295 3.246 1.00 89.56 176 ASP A O 1
ATOM 1263 N N . ALA A 1 177 ? -8.983 -10.554 2.983 1.00 85.12 177 ALA A N 1
ATOM 1264 C CA . ALA A 1 177 ? -8.407 -11.149 4.181 1.00 85.12 177 ALA A CA 1
ATOM 1265 C C . ALA A 1 177 ? -7.270 -10.279 4.739 1.00 85.12 177 ALA A C 1
ATOM 1267 O O . ALA A 1 177 ? -6.717 -9.432 4.038 1.00 85.12 177 ALA A O 1
ATOM 1268 N N . ILE A 1 178 ? -6.929 -10.511 6.007 1.00 83.62 178 ILE A N 1
ATOM 1269 C CA . ILE A 1 178 ? -5.701 -9.990 6.613 1.00 83.62 178 ILE A CA 1
ATOM 1270 C C . ILE A 1 178 ? -4.521 -10.744 5.995 1.00 83.62 178 ILE A C 1
ATOM 1272 O O . ILE A 1 178 ? -4.551 -11.973 5.950 1.00 83.62 178 ILE A O 1
ATOM 1276 N N . ASP A 1 179 ? -3.513 -10.007 5.541 1.00 82.88 179 ASP A N 1
ATOM 1277 C CA . ASP A 1 179 ? -2.248 -10.581 5.081 1.00 82.88 179 ASP A CA 1
ATOM 1278 C C . ASP A 1 179 ? -1.483 -11.255 6.232 1.00 82.88 179 ASP A C 1
ATOM 1280 O O . ASP A 1 179 ? -1.585 -10.826 7.383 1.00 82.88 179 ASP A O 1
ATOM 1284 N N . ASP A 1 180 ? -0.682 -12.277 5.935 1.00 82.06 180 ASP A N 1
ATOM 1285 C CA . ASP A 1 180 ? 0.066 -13.031 6.950 1.00 82.06 180 ASP A CA 1
ATOM 1286 C C . ASP A 1 180 ? 1.056 -12.154 7.741 1.00 82.06 180 ASP A C 1
ATOM 1288 O O . ASP A 1 180 ? 1.345 -12.443 8.907 1.00 82.06 180 ASP A O 1
ATOM 1292 N N . SER A 1 181 ? 1.536 -11.048 7.161 1.00 78.50 181 SER A N 1
ATOM 1293 C CA . SER A 1 181 ? 2.368 -10.064 7.867 1.00 78.50 181 SER A CA 1
ATOM 1294 C C . SER A 1 181 ? 1.589 -9.226 8.894 1.00 78.50 181 SER A C 1
ATOM 1296 O O . SER A 1 181 ? 2.185 -8.574 9.752 1.00 78.50 181 SER A O 1
ATOM 1298 N N . GLY A 1 182 ? 0.255 -9.207 8.809 1.00 83.31 182 GLY A N 1
ATOM 1299 C CA . GLY A 1 182 ? -0.633 -8.287 9.522 1.00 83.31 182 GLY A CA 1
ATOM 1300 C C . GLY A 1 182 ? -0.740 -6.904 8.871 1.00 83.31 182 GLY A C 1
ATOM 1301 O O . GLY A 1 182 ? -1.728 -6.197 9.096 1.00 83.31 182 GLY A O 1
ATOM 1302 N N . TYR A 1 183 ? 0.217 -6.536 8.021 1.00 82.94 183 TYR A N 1
ATOM 1303 C CA . TYR A 1 183 ? 0.213 -5.330 7.202 1.00 82.94 183 TYR A CA 1
ATOM 1304 C C . TYR A 1 183 ? -0.369 -5.723 5.852 1.00 82.94 183 TYR A C 1
ATOM 1306 O O . TYR A 1 183 ? 0.241 -6.425 5.054 1.00 82.94 183 TYR A O 1
ATOM 1314 N N . GLY A 1 184 ? -1.648 -5.403 5.669 1.00 76.81 184 GLY A N 1
ATOM 1315 C CA . GLY A 1 184 ? -2.371 -5.898 4.504 1.00 76.81 184 GLY A CA 1
ATOM 1316 C C . GLY A 1 184 ? -1.903 -5.198 3.242 1.00 76.81 184 GLY A C 1
ATOM 1317 O O . GLY A 1 184 ? -1.388 -4.090 3.293 1.00 76.81 184 GLY A O 1
ATOM 1318 N N . GLU A 1 185 ? -2.153 -5.810 2.099 1.00 93.06 185 GLU A N 1
ATOM 1319 C CA . GLU A 1 185 ? -1.926 -5.154 0.817 1.00 93.06 185 GLU A CA 1
ATOM 1320 C C . GLU A 1 185 ? -3.082 -4.180 0.504 1.00 93.06 185 GLU A C 1
ATOM 1322 O O . GLU A 1 185 ? -3.732 -3.654 1.412 1.00 93.06 185 GLU A O 1
ATOM 1327 N N . GLY A 1 186 ? -3.369 -3.918 -0.769 1.00 95.88 186 GLY A N 1
ATOM 1328 C CA . GLY A 1 186 ? -4.470 -3.056 -1.190 1.00 95.88 186 GLY A CA 1
ATOM 1329 C C . GLY A 1 186 ? -5.206 -3.617 -2.399 1.00 95.88 186 GLY A C 1
ATOM 1330 O O . GLY A 1 186 ? -4.971 -3.191 -3.525 1.00 95.88 186 GLY A O 1
ATOM 1331 N N . GLN A 1 187 ? -6.122 -4.560 -2.192 1.00 94.88 187 GLN A N 1
ATOM 1332 C CA . GLN A 1 187 ? -6.781 -5.304 -3.272 1.00 94.88 187 GLN A CA 1
ATOM 1333 C C . GLN A 1 187 ? -7.813 -4.471 -4.051 1.00 94.88 187 GLN A C 1
ATOM 1335 O O . GLN A 1 187 ? -7.952 -4.607 -5.277 1.00 94.88 187 GLN A O 1
ATOM 1340 N N . GLN A 1 188 ? -8.553 -3.612 -3.350 1.00 94.50 188 GLN A N 1
ATOM 1341 C CA . GLN A 1 188 ? -9.557 -2.729 -3.931 1.00 94.50 188 GLN A CA 1
ATOM 1342 C C . GLN A 1 188 ? -9.444 -1.322 -3.345 1.00 94.50 188 GLN A C 1
ATOM 1344 O O . GLN A 1 188 ? -9.654 -1.120 -2.155 1.00 94.50 188 GLN A O 1
ATOM 1349 N N . TYR A 1 189 ? -9.200 -0.332 -4.201 1.00 95.75 189 TYR A N 1
ATOM 1350 C CA . TYR A 1 189 ? -9.233 1.077 -3.818 1.00 95.75 189 TYR A CA 1
ATOM 1351 C C . TYR A 1 189 ? -10.651 1.511 -3.409 1.00 95.75 189 TYR A C 1
ATOM 1353 O O . TYR A 1 189 ? -11.617 1.274 -4.140 1.00 95.75 189 TYR A O 1
ATOM 1361 N N . LEU A 1 190 ? -10.771 2.146 -2.241 1.00 94.75 190 LEU A N 1
ATOM 1362 C CA . LEU A 1 190 ? -12.034 2.645 -1.685 1.00 94.75 190 LEU A CA 1
ATOM 1363 C C . LEU A 1 190 ? -12.199 4.160 -1.843 1.00 94.75 190 LEU A C 1
ATOM 1365 O O . LEU A 1 190 ? -13.324 4.660 -1.872 1.00 94.75 190 LEU A O 1
ATOM 1369 N N . GLY A 1 191 ? -11.090 4.894 -1.899 1.00 95.62 191 GLY A N 1
ATOM 1370 C CA . GLY A 1 191 ? -11.075 6.352 -1.937 1.00 95.62 191 GLY A CA 1
ATOM 1371 C C . GLY A 1 191 ? -9.884 6.935 -1.188 1.00 95.62 191 GLY A C 1
ATOM 1372 O O . GLY A 1 191 ? -9.015 6.207 -0.705 1.00 95.62 191 GLY A O 1
ATOM 1373 N N . SER A 1 192 ? -9.859 8.260 -1.077 1.00 97.44 192 SER A N 1
ATOM 1374 C CA . SER A 1 192 ? -8.795 8.999 -0.401 1.00 97.44 192 SER A CA 1
ATOM 1375 C C . SER A 1 192 ? -9.324 10.139 0.464 1.00 97.44 192 SER A C 1
ATOM 1377 O O . SER A 1 192 ? -10.433 10.624 0.247 1.00 97.44 192 SER A O 1
ATOM 1379 N N . GLU A 1 193 ? -8.504 10.589 1.410 1.00 97.81 193 GLU A N 1
ATOM 1380 C CA . GLU A 1 193 ? -8.742 11.761 2.261 1.00 97.81 193 GLU A CA 1
ATOM 1381 C C . GLU A 1 193 ? -7.457 12.590 2.340 1.00 97.81 193 GLU A C 1
ATOM 1383 O O . GLU A 1 193 ? -6.382 12.031 2.548 1.00 97.81 193 GLU A O 1
ATOM 1388 N N . SER A 1 194 ? -7.551 13.913 2.216 1.00 98.38 194 SER A N 1
ATOM 1389 C CA . SER A 1 194 ? -6.406 14.798 2.453 1.00 98.38 194 SER A CA 1
ATOM 1390 C C . SER A 1 194 ? -6.378 15.258 3.906 1.00 98.38 194 SER A C 1
ATOM 1392 O O . SER A 1 194 ? -7.384 15.736 4.431 1.00 98.38 194 SER A O 1
ATOM 1394 N N . VAL A 1 195 ? -5.218 15.161 4.550 1.00 98.38 195 VAL A N 1
ATOM 1395 C CA . VAL A 1 195 ? -5.014 15.562 5.946 1.00 98.38 195 VAL A CA 1
ATOM 1396 C C . VAL A 1 195 ? -3.821 16.501 6.069 1.00 98.38 195 VAL A C 1
ATOM 1398 O O . VAL A 1 195 ? -2.866 16.401 5.307 1.00 98.38 195 VAL A O 1
ATOM 1401 N N . ILE A 1 196 ? -3.874 17.421 7.031 1.00 98.56 196 ILE A N 1
ATOM 1402 C CA . ILE A 1 196 ? -2.747 18.299 7.366 1.00 98.56 196 ILE A CA 1
ATOM 1403 C C . ILE A 1 196 ? -2.337 17.991 8.803 1.00 98.56 196 ILE A C 1
ATOM 1405 O O . ILE A 1 196 ? -3.181 18.054 9.702 1.00 98.56 196 ILE A O 1
ATOM 1409 N N . THR A 1 197 ? -1.072 17.636 9.009 1.00 97.75 197 THR A N 1
ATOM 1410 C CA . THR A 1 197 ? -0.499 17.435 10.346 1.00 97.75 197 THR A CA 1
ATOM 1411 C C . THR A 1 197 ? -0.349 18.763 11.077 1.00 97.75 197 THR A C 1
ATOM 1413 O O . THR A 1 197 ? -0.099 19.807 10.474 1.00 97.75 197 THR A O 1
ATOM 1416 N N . ASP A 1 198 ? -0.522 18.744 12.394 1.00 96.69 198 ASP A N 1
ATOM 1417 C CA . ASP A 1 198 ? -0.295 19.914 13.237 1.00 96.69 198 ASP A CA 1
ATOM 1418 C C . ASP A 1 198 ? 1.209 20.201 13.442 1.00 96.69 198 ASP A C 1
ATOM 1420 O O . ASP A 1 198 ? 2.088 19.587 12.833 1.00 96.69 198 ASP A O 1
ATOM 1424 N N . GLU A 1 199 ? 1.525 21.176 14.296 1.00 96.38 199 GLU A N 1
ATOM 1425 C CA . GLU A 1 199 ? 2.905 21.531 14.660 1.00 96.38 199 GLU A CA 1
ATOM 1426 C C . GLU A 1 199 ? 3.657 20.396 15.382 1.00 96.38 199 GLU A C 1
ATOM 1428 O O . GLU A 1 199 ? 4.872 20.479 15.551 1.00 96.38 199 GLU A O 1
ATOM 1433 N N . GLN A 1 200 ? 2.953 19.353 15.833 1.00 92.38 200 GLN A N 1
ATOM 1434 C CA . GLN A 1 200 ? 3.522 18.167 16.468 1.00 92.38 200 GLN A CA 1
ATOM 1435 C C . GLN A 1 200 ? 3.603 16.975 15.506 1.00 92.38 200 GLN A C 1
ATOM 1437 O O . GLN A 1 200 ? 4.072 15.921 15.918 1.00 92.38 200 GLN A O 1
ATOM 1442 N N . GLY A 1 201 ? 3.171 17.122 14.249 1.00 95.44 201 GLY A N 1
ATOM 1443 C CA . GLY A 1 201 ? 3.177 16.022 13.286 1.00 95.44 201 GLY A CA 1
ATOM 1444 C C . GLY A 1 201 ? 1.919 15.161 13.301 1.00 95.44 201 GLY A C 1
ATOM 1445 O O . GLY A 1 201 ? 1.858 14.182 12.568 1.00 95.44 201 GLY A O 1
ATOM 1446 N N . LEU A 1 202 ? 0.884 15.512 14.070 1.00 94.88 202 LEU A N 1
ATOM 1447 C CA . LEU A 1 202 ? -0.305 14.675 14.214 1.00 94.88 202 LEU A CA 1
ATOM 1448 C C . LEU A 1 202 ? -1.471 15.185 13.359 1.00 94.88 202 LEU A C 1
ATOM 1450 O O . LEU A 1 202 ? -1.854 16.352 13.420 1.00 94.88 202 LEU A O 1
ATOM 1454 N N . ALA A 1 203 ? -2.119 14.288 12.620 1.00 94.88 203 ALA A N 1
ATOM 1455 C CA . ALA A 1 203 ? -3.393 14.534 11.953 1.00 94.88 203 ALA A CA 1
ATOM 1456 C C . ALA A 1 203 ? -4.412 13.460 12.340 1.00 94.88 203 ALA A C 1
ATOM 1458 O O . ALA A 1 203 ? -4.155 12.270 12.202 1.00 94.88 203 ALA A O 1
ATOM 1459 N N . LYS A 1 204 ? -5.607 13.853 12.791 1.00 92.69 204 LYS A N 1
ATOM 1460 C CA . LYS A 1 204 ? -6.717 12.916 13.051 1.00 92.69 204 LYS A CA 1
ATOM 1461 C C . LYS A 1 204 ? -7.724 12.973 11.919 1.00 92.69 204 LYS A C 1
ATOM 1463 O O . LYS A 1 204 ? -8.103 14.063 11.501 1.00 92.69 204 LYS A O 1
ATOM 1468 N N . PHE A 1 205 ? -8.240 11.819 11.508 1.00 91.06 205 PHE A N 1
ATOM 1469 C CA . PHE A 1 205 ? -9.210 11.739 10.418 1.00 91.06 205 PHE A CA 1
ATOM 1470 C C . PHE A 1 205 ? -10.415 10.855 10.750 1.00 91.06 205 PHE A C 1
ATOM 1472 O O . PHE A 1 205 ? -10.381 9.964 11.605 1.00 91.06 205 PHE A O 1
ATOM 1479 N N . SER A 1 206 ? -11.523 11.133 10.062 1.00 91.31 206 SER A N 1
ATOM 1480 C CA . SER A 1 206 ? -12.752 10.342 10.104 1.00 91.31 206 SER A CA 1
ATOM 1481 C C . SER A 1 206 ? -13.443 10.416 8.745 1.00 91.31 206 SER A C 1
ATOM 1483 O O . SER A 1 206 ? -14.296 11.280 8.540 1.00 91.31 206 SER A O 1
ATOM 1485 N N . VAL A 1 207 ? -13.129 9.478 7.860 1.00 91.06 207 VAL A N 1
ATOM 1486 C CA . VAL A 1 207 ? -13.656 9.424 6.492 1.00 91.06 207 VAL A CA 1
ATOM 1487 C C . VAL A 1 207 ? -14.805 8.419 6.385 1.00 91.06 207 VAL A C 1
ATOM 1489 O O . VAL A 1 207 ? -14.902 7.465 7.162 1.00 91.06 207 VAL A O 1
ATOM 1492 N N . LEU A 1 208 ? -15.718 8.653 5.444 1.00 91.44 208 LEU A N 1
ATOM 1493 C CA . LEU A 1 208 ? -16.801 7.736 5.104 1.00 91.44 208 LEU A CA 1
ATOM 1494 C C . LEU A 1 208 ? -16.647 7.303 3.643 1.00 91.44 208 LEU A C 1
ATOM 1496 O O . LEU A 1 208 ? -16.939 8.078 2.738 1.00 91.44 208 LEU A O 1
ATOM 1500 N N . LEU A 1 209 ? -16.217 6.063 3.438 1.00 91.31 209 LEU A N 1
ATOM 1501 C CA . LEU A 1 209 ? -15.874 5.499 2.134 1.00 91.31 209 LEU A CA 1
ATOM 1502 C C . LEU A 1 209 ? -17.013 4.637 1.589 1.00 91.31 209 LEU A C 1
ATOM 1504 O O . LEU A 1 209 ? -17.779 4.056 2.363 1.00 91.31 209 LEU A O 1
ATOM 1508 N N . ASP A 1 210 ? -17.122 4.544 0.267 1.00 90.00 210 ASP A N 1
ATOM 1509 C CA . ASP A 1 210 ? -18.038 3.612 -0.389 1.00 90.00 210 ASP A CA 1
ATOM 1510 C C . ASP A 1 210 ? -17.451 2.206 -0.382 1.00 90.00 210 ASP A C 1
ATOM 1512 O O . ASP A 1 210 ? -16.298 2.002 -0.742 1.00 90.00 210 ASP A O 1
ATOM 1516 N N . GLY A 1 211 ? -18.241 1.225 0.049 1.00 84.12 211 GLY A N 1
ATOM 1517 C CA . GLY A 1 211 ? -17.773 -0.151 0.139 1.00 84.12 211 GLY A CA 1
ATOM 1518 C C . GLY A 1 211 ? -18.508 -0.959 1.192 1.00 84.12 211 GLY A C 1
ATOM 1519 O O . GLY A 1 211 ? -19.153 -0.433 2.099 1.00 84.12 211 GLY A O 1
ATOM 1520 N N . THR A 1 212 ? -18.412 -2.276 1.066 1.00 81.19 212 THR A N 1
ATOM 1521 C CA . THR A 1 212 ? -18.875 -3.221 2.082 1.00 81.19 212 THR A CA 1
ATOM 1522 C C . THR A 1 212 ? -17.726 -4.156 2.379 1.00 81.19 212 THR A C 1
ATOM 1524 O O . THR A 1 212 ? -17.180 -4.760 1.463 1.00 81.19 212 THR A O 1
ATOM 1527 N N . VAL A 1 213 ? -17.364 -4.273 3.651 1.00 73.94 213 VAL A N 1
ATOM 1528 C CA . VAL A 1 213 ? -16.334 -5.222 4.061 1.00 73.94 213 VAL A CA 1
ATOM 1529 C C . VAL A 1 213 ? -16.982 -6.580 4.285 1.00 73.94 213 VAL A C 1
ATOM 1531 O O . VAL A 1 213 ? -17.969 -6.682 5.019 1.00 73.94 213 VAL A O 1
ATOM 1534 N N . ALA A 1 214 ? -16.447 -7.607 3.629 1.00 74.38 214 ALA A N 1
ATOM 1535 C CA . ALA A 1 214 ? -16.836 -8.990 3.870 1.00 74.38 214 ALA A CA 1
ATOM 1536 C C . ALA A 1 214 ? -16.502 -9.407 5.313 1.00 74.38 214 ALA A C 1
ATOM 1538 O O . ALA A 1 214 ? -15.704 -8.760 5.982 1.00 74.38 214 ALA A O 1
ATOM 1539 N N . THR A 1 215 ? -17.079 -10.510 5.795 1.00 67.44 215 THR A N 1
ATOM 1540 C CA . THR A 1 215 ? -16.886 -10.987 7.179 1.00 67.44 215 THR A CA 1
ATOM 1541 C C . THR A 1 215 ? -15.414 -11.116 7.585 1.00 67.44 215 THR A C 1
ATOM 1543 O O . THR A 1 215 ? -15.076 -10.802 8.719 1.00 67.44 215 THR A O 1
ATOM 1546 N N . ASN A 1 216 ? -14.542 -11.508 6.652 1.00 70.75 216 ASN A N 1
ATOM 1547 C CA . ASN A 1 216 ? -13.107 -11.670 6.900 1.00 70.75 216 ASN A CA 1
ATOM 1548 C C . ASN A 1 216 ? -12.259 -10.505 6.372 1.00 70.75 216 ASN A C 1
ATOM 1550 O O . ASN A 1 216 ? -11.049 -10.490 6.593 1.00 70.75 216 ASN A O 1
ATOM 1554 N N . GLY A 1 217 ? -12.885 -9.538 5.699 1.00 82.38 217 GLY A N 1
ATOM 1555 C CA . GLY A 1 217 ? -12.171 -8.457 5.043 1.00 82.38 217 GLY A CA 1
ATOM 1556 C C . GLY A 1 217 ? -11.606 -7.444 6.031 1.00 82.38 217 GLY A C 1
ATOM 1557 O O . GLY A 1 217 ? -12.111 -7.265 7.144 1.00 82.38 217 GLY A O 1
ATOM 1558 N N . CYS A 1 218 ? -10.567 -6.741 5.604 1.00 86.50 218 CYS A N 1
ATOM 1559 C CA . CYS A 1 218 ? -9.928 -5.685 6.376 1.00 86.50 218 CYS A CA 1
ATOM 1560 C C . CYS A 1 218 ? -9.707 -4.433 5.526 1.00 86.50 218 CYS A C 1
ATOM 1562 O O . CYS A 1 218 ? -9.787 -4.463 4.299 1.00 86.50 218 CYS A O 1
ATOM 1564 N N . VAL A 1 219 ? -9.465 -3.317 6.207 1.00 91.56 219 VAL A N 1
ATOM 1565 C CA . VAL A 1 219 ? -9.079 -2.051 5.589 1.00 91.56 219 VAL A CA 1
ATOM 1566 C C . VAL A 1 219 ? -7.610 -1.784 5.887 1.00 91.56 219 VAL A C 1
ATOM 1568 O O . VAL A 1 219 ? -7.169 -1.974 7.023 1.00 91.56 219 VAL A O 1
ATOM 1571 N N . THR A 1 220 ? -6.891 -1.316 4.876 1.00 95.50 220 THR A N 1
ATOM 1572 C CA . THR A 1 220 ? -5.521 -0.795 4.955 1.00 95.50 220 THR A CA 1
ATOM 1573 C C . THR A 1 220 ? -5.475 0.608 4.361 1.00 95.50 220 THR A C 1
ATOM 1575 O O . THR A 1 220 ? -6.434 1.058 3.720 1.00 95.50 220 THR A O 1
ATOM 1578 N N . ALA A 1 221 ? -4.386 1.329 4.599 1.00 97.38 221 ALA A N 1
ATOM 1579 C CA . ALA A 1 221 ? -4.132 2.601 3.948 1.00 97.38 221 ALA A CA 1
ATOM 1580 C C . ALA A 1 221 ? -2.645 2.839 3.699 1.00 97.38 221 ALA A C 1
ATOM 1582 O O . ALA A 1 221 ? -1.805 2.300 4.410 1.00 97.38 221 ALA A O 1
ATOM 1583 N N . THR A 1 222 ? -2.352 3.700 2.732 1.00 98.56 222 THR A N 1
ATOM 1584 C CA . THR A 1 222 ? -1.047 4.348 2.570 1.00 98.56 222 THR A CA 1
ATOM 1585 C C . THR A 1 222 ? -1.185 5.847 2.839 1.00 98.56 222 THR A C 1
ATOM 1587 O O . THR A 1 222 ? -2.289 6.402 2.776 1.00 98.56 222 THR A O 1
ATOM 1590 N N . ALA A 1 223 ? -0.076 6.508 3.154 1.00 98.62 223 ALA A N 1
ATOM 1591 C CA . ALA A 1 223 ? 0.038 7.958 3.224 1.00 98.62 223 ALA A CA 1
ATOM 1592 C C . ALA A 1 223 ? 1.015 8.441 2.155 1.00 98.62 223 ALA A C 1
ATOM 1594 O O . ALA A 1 223 ? 2.064 7.839 1.958 1.00 98.62 223 ALA A O 1
ATOM 1595 N N . ILE A 1 224 ? 0.667 9.528 1.473 1.00 98.75 224 ILE A N 1
ATOM 1596 C CA . ILE A 1 224 ? 1.517 10.166 0.472 1.00 98.75 224 ILE A CA 1
ATOM 1597 C C . ILE A 1 224 ? 1.807 11.588 0.927 1.00 98.75 224 ILE A C 1
ATOM 1599 O O . ILE A 1 224 ? 0.870 12.372 1.090 1.00 98.75 224 ILE A O 1
ATOM 1603 N N . ASP A 1 225 ? 3.078 11.927 1.113 1.00 98.56 225 ASP A N 1
ATOM 1604 C CA . ASP A 1 225 ? 3.512 13.300 1.363 1.00 98.56 225 ASP A CA 1
ATOM 1605 C C . ASP A 1 225 ? 3.390 14.111 0.067 1.00 98.56 225 ASP A C 1
ATOM 1607 O O . ASP A 1 225 ? 4.076 13.855 -0.921 1.00 98.56 225 ASP A O 1
ATOM 1611 N N . GLU A 1 226 ? 2.509 15.111 0.044 1.00 98.31 226 GLU A N 1
ATOM 1612 C CA . GLU A 1 226 ? 2.228 15.886 -1.175 1.00 98.31 226 GLU A CA 1
ATOM 1613 C C . GLU A 1 226 ? 3.320 16.923 -1.508 1.00 98.31 226 GLU A C 1
ATOM 1615 O O . GLU A 1 226 ? 3.258 17.590 -2.542 1.00 98.31 226 GLU A O 1
ATOM 1620 N N . VAL A 1 227 ? 4.336 17.079 -0.654 1.00 97.50 227 VAL A N 1
ATOM 1621 C CA . VAL A 1 227 ? 5.511 17.921 -0.919 1.00 97.50 227 VAL A CA 1
ATOM 1622 C C . VAL A 1 227 ? 6.652 17.098 -1.510 1.00 97.50 227 VAL A C 1
ATOM 1624 O O . VAL A 1 227 ? 7.313 17.576 -2.434 1.00 97.50 227 VAL A O 1
ATOM 1627 N N . THR A 1 228 ? 6.901 15.885 -1.009 1.00 97.38 228 THR A N 1
ATOM 1628 C CA . THR A 1 228 ? 8.014 15.042 -1.488 1.00 97.38 228 THR A CA 1
ATOM 1629 C C . THR A 1 228 ? 7.589 13.995 -2.516 1.00 97.38 228 THR A C 1
ATOM 1631 O O . THR A 1 228 ? 8.408 13.627 -3.354 1.00 97.38 228 THR A O 1
ATOM 1634 N N . ASN A 1 229 ? 6.314 13.594 -2.533 1.00 98.12 229 ASN A N 1
ATOM 1635 C CA . ASN A 1 229 ? 5.748 12.412 -3.204 1.00 98.12 229 ASN A CA 1
ATOM 1636 C C . ASN A 1 229 ? 6.153 11.063 -2.599 1.00 98.12 229 ASN A C 1
ATOM 1638 O O . ASN A 1 229 ? 5.902 10.028 -3.218 1.00 98.12 229 ASN A O 1
ATOM 1642 N N . ASP A 1 230 ? 6.760 11.062 -1.416 1.00 98.50 230 ASP A N 1
ATOM 1643 C CA . ASP A 1 230 ? 7.032 9.828 -0.688 1.00 98.50 230 ASP A CA 1
ATOM 1644 C C . ASP A 1 230 ? 5.712 9.146 -0.329 1.00 98.50 230 ASP A C 1
ATOM 1646 O O . ASP A 1 230 ? 4.777 9.798 0.138 1.00 98.50 230 ASP A O 1
ATOM 1650 N N . THR A 1 231 ? 5.609 7.847 -0.593 1.00 98.44 231 THR A N 1
ATOM 1651 C CA . THR A 1 231 ? 4.447 7.039 -0.214 1.00 98.44 231 THR A CA 1
ATOM 1652 C C . THR A 1 231 ? 4.873 6.039 0.832 1.00 98.44 231 THR A C 1
ATOM 1654 O O . THR A 1 231 ? 5.866 5.377 0.606 1.00 98.44 231 THR A O 1
ATOM 1657 N N . SER A 1 232 ? 4.111 5.889 1.908 1.00 98.12 232 SER A N 1
ATOM 1658 C CA . SER A 1 232 ? 4.352 4.849 2.902 1.00 98.12 232 SER A CA 1
ATOM 1659 C C . SER A 1 232 ? 4.114 3.445 2.342 1.00 98.12 232 SER A C 1
ATOM 1661 O O . SER A 1 232 ? 3.338 3.243 1.400 1.00 98.12 232 SER A O 1
ATOM 1663 N N . GLU A 1 233 ? 4.626 2.442 3.047 1.00 96.81 233 GLU A N 1
ATOM 1664 C CA . GLU A 1 233 ? 4.072 1.089 2.988 1.00 96.81 233 GLU A CA 1
ATOM 1665 C C . GLU A 1 233 ? 2.585 1.060 3.403 1.00 96.81 233 GLU A C 1
ATOM 1667 O O . GLU A 1 233 ? 1.998 2.062 3.831 1.00 96.81 233 GLU A O 1
ATOM 1672 N N . PHE A 1 234 ? 1.939 -0.102 3.291 1.00 97.00 234 PHE A N 1
ATOM 1673 C CA . PHE A 1 234 ? 0.578 -0.256 3.797 1.00 97.00 234 PHE A CA 1
ATOM 1674 C C . PHE A 1 234 ? 0.538 -0.315 5.326 1.00 97.00 234 PHE A C 1
ATOM 1676 O O . PHE A 1 234 ? 1.345 -0.975 5.974 1.00 97.00 234 PHE A O 1
ATOM 1683 N N . SER A 1 235 ? -0.485 0.310 5.904 1.00 94.06 235 SER A N 1
ATOM 1684 C CA . SER A 1 235 ? -0.778 0.247 7.331 1.00 94.06 235 SER A CA 1
ATOM 1685 C C . SER A 1 235 ? -1.121 -1.164 7.818 1.00 94.06 235 SER A C 1
ATOM 1687 O O . SER A 1 235 ? -1.552 -2.036 7.057 1.00 94.06 235 SER A O 1
ATOM 1689 N N . LEU A 1 236 ? -1.118 -1.339 9.143 1.00 88.12 236 LEU A N 1
ATOM 1690 C CA . LEU A 1 236 ? -1.701 -2.518 9.782 1.00 88.12 236 LEU A CA 1
ATOM 1691 C C . LEU A 1 236 ? -3.161 -2.723 9.333 1.00 88.12 236 LEU A C 1
ATOM 1693 O O . LEU A 1 236 ? -3.964 -1.784 9.306 1.00 88.12 236 LEU A O 1
ATOM 1697 N N . SER A 1 237 ? -3.512 -3.968 9.013 1.00 85.19 237 SER A N 1
ATOM 1698 C CA . SER A 1 237 ? -4.874 -4.358 8.655 1.00 85.19 237 SER A CA 1
ATOM 1699 C C . SER A 1 237 ? -5.834 -4.141 9.819 1.00 85.19 237 SER A C 1
ATOM 1701 O O . SER A 1 237 ? -5.633 -4.673 10.912 1.00 85.19 237 SER A O 1
ATOM 1703 N N . VAL A 1 238 ? -6.949 -3.449 9.575 1.00 78.88 238 VAL A N 1
ATOM 1704 C CA . VAL A 1 238 ? -8.029 -3.330 10.561 1.00 78.88 238 VAL A CA 1
ATOM 1705 C C . VAL A 1 238 ? -9.345 -3.865 10.022 1.00 78.88 238 VAL A C 1
ATOM 1707 O O . VAL A 1 238 ? -9.916 -3.363 9.052 1.00 78.88 238 VAL A O 1
ATOM 1710 N N . GLN A 1 239 ? -9.872 -4.873 10.713 1.00 78.62 239 GLN A N 1
ATOM 1711 C CA . GLN A 1 239 ? -11.207 -5.391 10.456 1.00 78.62 239 GLN A CA 1
ATOM 1712 C C . GLN A 1 239 ? -12.288 -4.449 11.014 1.00 78.62 239 GLN A C 1
ATOM 1714 O O . GLN A 1 239 ? -12.111 -3.870 12.091 1.00 78.62 239 GLN A O 1
ATOM 1719 N N . PRO A 1 240 ? -13.435 -4.316 10.322 1.00 66.44 240 PRO A N 1
ATOM 1720 C CA . PRO A 1 240 ? -14.605 -3.600 10.811 1.00 66.44 240 PRO A CA 1
ATOM 1721 C C . PRO A 1 240 ? -15.016 -4.055 12.199 1.00 66.44 240 PRO A C 1
ATOM 1723 O O . PRO A 1 240 ? -15.441 -5.188 12.421 1.00 66.44 240 PRO A O 1
ATOM 1726 N N . THR A 1 241 ? -15.010 -3.118 13.135 1.00 56.25 241 THR A N 1
ATOM 1727 C CA . THR A 1 241 ? -15.700 -3.324 14.399 1.00 56.25 241 THR A CA 1
ATOM 1728 C C . THR A 1 241 ? -17.205 -3.252 14.146 1.00 56.25 241 THR A C 1
ATOM 1730 O O . THR A 1 241 ? -17.740 -2.236 13.691 1.00 56.25 241 THR A O 1
ATOM 1733 N N . LYS A 1 242 ? -17.934 -4.334 14.432 1.00 46.72 242 LYS A N 1
ATOM 1734 C CA . LYS A 1 242 ? -19.401 -4.297 14.393 1.00 46.72 242 LYS A CA 1
ATOM 1735 C C . LYS A 1 242 ? -19.903 -3.295 15.441 1.00 46.72 242 LYS A C 1
ATOM 1737 O O . LYS A 1 242 ? -19.594 -3.409 16.631 1.00 46.72 242 LYS A O 1
ATOM 1742 N N . GLU A 1 243 ? -20.714 -2.318 15.023 1.00 38.75 243 GLU A N 1
ATOM 1743 C CA . GLU A 1 243 ? -21.446 -1.467 15.966 1.00 38.75 243 G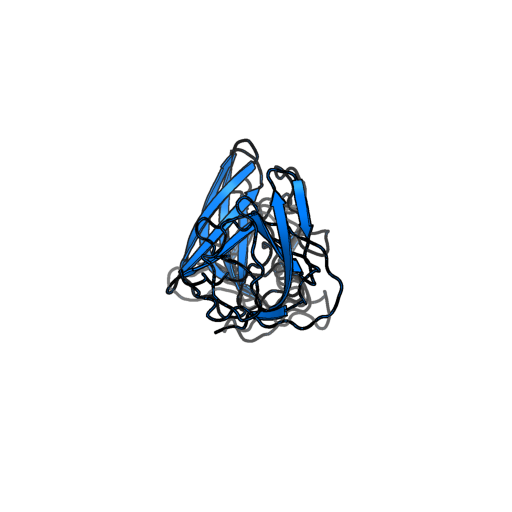LU A CA 1
ATOM 1744 C C . GLU A 1 243 ? -22.399 -2.361 16.773 1.00 38.75 243 GLU A C 1
ATOM 1746 O O . GLU A 1 243 ? -23.391 -2.876 16.251 1.00 38.75 243 GLU A O 1
ATOM 1751 N N . LEU A 1 244 ? -22.130 -2.547 18.070 1.00 36.41 244 LEU A N 1
ATOM 1752 C CA . LEU A 1 244 ? -23.126 -3.149 18.950 1.00 36.41 244 LEU A CA 1
ATOM 1753 C C . LEU A 1 244 ? -24.402 -2.304 18.899 1.00 36.41 244 LEU A C 1
ATOM 1755 O O . LEU A 1 244 ? -24.379 -1.109 19.215 1.00 36.41 244 LEU A O 1
ATOM 1759 N N . LYS A 1 245 ? -25.539 -2.933 18.573 1.00 31.52 245 LYS A N 1
ATOM 1760 C CA . LYS A 1 245 ? -26.847 -2.271 18.651 1.00 31.52 245 LYS A CA 1
ATOM 1761 C C . LYS A 1 245 ? -27.023 -1.661 20.043 1.00 31.52 245 LYS A C 1
ATOM 1763 O O . LYS A 1 245 ? -26.895 -2.337 21.069 1.00 31.52 245 LYS A O 1
ATOM 1768 N N . LYS A 1 246 ? -27.370 -0.373 20.079 1.00 29.20 246 LYS A N 1
ATOM 1769 C CA . LYS A 1 246 ? -27.758 0.339 21.301 1.00 29.20 246 LYS A CA 1
ATOM 1770 C C . LYS A 1 246 ? -28.880 -0.449 21.990 1.00 29.20 246 LYS A C 1
ATOM 1772 O O . LYS A 1 246 ? -29.999 -0.492 21.491 1.00 29.20 246 LYS A O 1
ATOM 1777 N N . GLY A 1 247 ? -28.579 -1.066 23.134 1.00 31.08 247 GLY A N 1
ATOM 1778 C CA . GLY A 1 247 ? -29.557 -1.833 23.911 1.00 31.08 247 GLY A CA 1
ATOM 1779 C C . GLY A 1 247 ? -29.434 -3.356 23.856 1.00 31.08 247 GLY A C 1
ATOM 1780 O O . GLY A 1 247 ? -30.445 -4.018 24.087 1.00 31.08 247 GLY A O 1
ATOM 1781 N N . LEU A 1 248 ? -28.239 -3.922 23.627 1.00 31.22 248 LEU A N 1
ATOM 1782 C CA . LEU A 1 248 ? -27.980 -5.332 23.940 1.00 31.22 248 LEU A CA 1
ATOM 1783 C C . LEU A 1 248 ? -28.386 -5.611 25.403 1.00 31.22 248 LEU A C 1
ATOM 1785 O O . LEU A 1 248 ? -27.714 -5.207 26.354 1.00 31.22 248 LEU A O 1
ATOM 1789 N N . LYS A 1 249 ? -29.544 -6.251 25.590 1.00 32.16 249 LYS A N 1
ATOM 1790 C CA . LYS A 1 249 ? -30.023 -6.697 26.897 1.00 32.16 249 LYS A CA 1
ATOM 1791 C C . LYS A 1 249 ? -29.394 -8.054 27.167 1.00 32.16 249 LYS A C 1
ATOM 1793 O O . LYS A 1 249 ? -29.814 -9.049 26.587 1.00 32.16 249 LYS A O 1
ATOM 1798 N N . ILE A 1 250 ? -28.432 -8.104 28.083 1.00 32.66 250 ILE A N 1
ATOM 1799 C CA . ILE A 1 250 ? -28.011 -9.368 28.693 1.00 32.66 250 ILE A CA 1
ATOM 1800 C C . ILE A 1 250 ? -29.219 -9.876 29.495 1.00 32.66 250 ILE A C 1
ATOM 1802 O O . ILE A 1 250 ? -29.528 -9.366 30.571 1.00 32.66 250 ILE A O 1
ATOM 1806 N N . SER A 1 251 ? -29.977 -10.811 28.918 1.00 31.64 251 SER A N 1
ATOM 1807 C CA . SER A 1 251 ? -31.285 -11.256 29.425 1.00 31.64 251 SER A CA 1
ATOM 1808 C C . SER A 1 251 ? -31.190 -12.222 30.608 1.00 31.64 251 SER A C 1
ATOM 1810 O O . SER A 1 251 ? -32.201 -12.520 31.244 1.00 31.64 251 SER A O 1
ATOM 1812 N N . ARG A 1 252 ? -29.983 -12.688 30.949 1.00 30.75 252 ARG A N 1
ATOM 1813 C CA . ARG A 1 252 ? -29.735 -13.567 32.092 1.00 30.75 252 ARG A CA 1
ATOM 1814 C C . ARG A 1 252 ? -28.438 -13.191 32.794 1.00 30.75 252 ARG A C 1
ATOM 1816 O O . ARG A 1 252 ? -27.385 -13.123 32.170 1.00 30.75 252 ARG A O 1
ATOM 1823 N N . ALA A 1 253 ? -28.516 -12.991 34.110 1.00 29.86 253 ALA A N 1
ATOM 1824 C CA . ALA A 1 253 ? -27.334 -13.010 34.961 1.00 29.86 253 ALA A CA 1
ATOM 1825 C C . ALA A 1 253 ? -26.645 -14.373 34.769 1.00 29.86 253 ALA A C 1
ATOM 1827 O O . ALA A 1 253 ? -27.316 -15.399 34.915 1.00 29.86 253 ALA A O 1
ATOM 1828 N N . PRO A 1 254 ? -25.360 -14.425 34.391 1.00 30.73 254 PRO A N 1
ATOM 1829 C CA . PRO A 1 254 ? -24.768 -15.698 34.024 1.00 30.73 254 PRO A CA 1
ATOM 1830 C C . PRO A 1 254 ? -24.579 -16.594 35.266 1.00 30.73 254 PRO A C 1
ATOM 1832 O O . PRO A 1 254 ? -24.374 -16.105 36.380 1.00 30.73 254 PRO A O 1
ATOM 1835 N N . VAL A 1 255 ? -24.582 -17.915 35.066 1.00 27.75 255 VAL A N 1
ATOM 1836 C CA . VAL A 1 255 ? -24.436 -18.988 36.082 1.00 27.75 255 VAL A CA 1
ATOM 1837 C C . VAL A 1 255 ? -22.948 -19.296 36.362 1.00 27.75 255 VAL A C 1
ATOM 1839 O O . VAL A 1 255 ? -22.106 -18.976 35.535 1.00 27.75 255 VAL A O 1
ATOM 1842 N N . VAL A 1 256 ? -22.612 -19.779 37.563 1.00 25.53 256 VAL A N 1
ATOM 1843 C CA . VAL A 1 256 ? -21.274 -19.848 38.210 1.00 25.53 256 VAL A CA 1
ATOM 1844 C C . VAL A 1 256 ? -20.610 -21.232 38.008 1.00 25.53 256 VAL A C 1
ATOM 1846 O O . VAL A 1 256 ? -21.215 -22.200 38.451 1.00 25.53 256 VAL A O 1
ATOM 1849 N N . ALA A 1 257 ? -19.392 -21.353 37.435 1.00 27.42 257 ALA A N 1
ATOM 1850 C CA . ALA A 1 257 ? -18.554 -22.584 37.494 1.00 27.42 257 ALA A CA 1
ATOM 1851 C C . ALA A 1 257 ? -17.043 -22.351 37.185 1.00 27.42 257 ALA A C 1
ATOM 1853 O O . ALA A 1 257 ? -16.743 -21.828 36.119 1.00 27.42 257 ALA A O 1
ATOM 1854 N N . VAL A 1 258 ? -16.149 -22.677 38.151 1.00 25.67 258 VAL A N 1
ATOM 1855 C CA . VAL A 1 258 ? -14.713 -22.279 38.402 1.00 25.67 258 VAL A CA 1
ATOM 1856 C C . VAL A 1 258 ? -13.672 -22.895 37.446 1.00 25.67 258 VAL A C 1
ATOM 1858 O O . VAL A 1 258 ? -13.765 -24.105 37.329 1.00 25.67 258 VAL A O 1
ATOM 1861 N N . VAL A 1 259 ? -12.661 -22.136 36.935 1.00 24.34 259 VAL A N 1
ATOM 1862 C CA . VAL A 1 259 ? -11.200 -22.489 36.759 1.00 24.34 259 VAL A CA 1
ATOM 1863 C C . VAL A 1 259 ? -10.335 -21.196 36.572 1.00 24.34 259 VAL A C 1
ATOM 1865 O O . VAL A 1 259 ? -10.916 -20.127 36.398 1.00 24.34 259 VAL A O 1
ATOM 1868 N N . GLU A 1 260 ? -8.996 -21.284 36.698 1.00 27.92 260 GLU A N 1
ATOM 1869 C CA . GLU A 1 260 ? -7.981 -20.277 37.100 1.00 27.92 260 GLU A CA 1
ATOM 1870 C C . GLU A 1 260 ? -7.089 -19.629 35.997 1.00 27.92 260 GLU A C 1
ATOM 1872 O O . GLU A 1 260 ? -6.951 -20.157 34.901 1.00 27.92 260 GLU A O 1
ATOM 1877 N N . GLU A 1 261 ? -6.453 -18.513 36.415 1.00 26.30 261 GLU A N 1
ATOM 1878 C CA . GLU A 1 261 ? -5.304 -17.719 35.897 1.00 26.30 261 GLU A CA 1
ATOM 1879 C C . GLU A 1 261 ? -5.443 -16.805 34.666 1.00 26.30 261 GLU A C 1
ATOM 1881 O O . GLU A 1 261 ? -5.118 -17.224 33.565 1.00 26.30 261 GLU A O 1
ATOM 1886 N N . VAL A 1 262 ? -5.745 -15.501 34.870 1.00 27.14 262 VAL A N 1
ATOM 1887 C CA . VAL A 1 262 ? -5.351 -14.421 33.928 1.00 27.14 262 VAL A CA 1
ATOM 1888 C C . VAL A 1 262 ? -5.255 -13.008 34.582 1.00 27.14 262 VAL A C 1
ATOM 1890 O O . VAL A 1 262 ? -5.909 -12.702 35.584 1.00 27.14 262 VAL A O 1
ATOM 1893 N N . THR A 1 263 ? -4.437 -12.144 33.965 1.00 28.83 263 THR A N 1
ATOM 1894 C CA . THR A 1 263 ? -4.093 -10.727 34.218 1.00 28.83 263 THR A CA 1
ATOM 1895 C C . THR A 1 263 ? -5.278 -9.736 34.220 1.00 28.83 263 THR A C 1
ATOM 1897 O O . THR A 1 263 ? -6.175 -9.790 33.386 1.00 28.83 263 THR A O 1
ATOM 1900 N N . THR A 1 264 ? -5.273 -8.778 35.158 1.00 26.48 264 THR A N 1
ATOM 1901 C CA . THR A 1 264 ? -6.419 -7.911 35.516 1.00 26.48 264 THR A CA 1
ATOM 1902 C C . THR A 1 264 ? -6.502 -6.545 34.824 1.00 26.48 264 THR A C 1
ATOM 1904 O O . THR A 1 264 ? -5.584 -5.739 34.942 1.00 26.48 264 THR A O 1
ATOM 1907 N N . VAL A 1 265 ? -7.690 -6.189 34.314 1.00 30.22 265 VAL A N 1
ATOM 1908 C CA . VAL A 1 265 ? -8.128 -4.789 34.096 1.00 30.22 265 VAL A CA 1
ATOM 1909 C C . VAL A 1 265 ? -9.287 -4.449 35.047 1.00 30.22 265 VAL A C 1
ATOM 1911 O O . VAL A 1 265 ? -10.133 -5.300 35.326 1.00 30.22 265 VAL A O 1
ATOM 1914 N N . SER A 1 266 ? -9.300 -3.228 35.607 1.00 30.25 266 SER A N 1
ATOM 1915 C CA . SER A 1 266 ? -10.260 -2.764 36.630 1.00 30.25 266 SER A CA 1
ATOM 1916 C C . SER A 1 266 ? -11.134 -1.616 36.121 1.00 30.25 266 SER A C 1
ATOM 1918 O O . SER A 1 266 ? -10.611 -0.610 35.650 1.00 30.25 266 SER A O 1
ATOM 1920 N N . LEU A 1 267 ? -12.455 -1.701 36.308 1.00 32.31 267 LEU A N 1
ATOM 1921 C CA . LEU A 1 267 ? -13.399 -0.621 35.988 1.00 32.31 267 LEU A CA 1
ATOM 1922 C C . LEU A 1 267 ? -14.322 -0.328 37.183 1.00 32.31 267 LEU A C 1
ATOM 1924 O O . LEU A 1 267 ? -14.834 -1.274 37.784 1.00 32.31 267 LEU A O 1
ATOM 1928 N N . PRO A 1 268 ? -14.591 0.944 37.533 1.00 30.72 268 PRO A N 1
ATOM 1929 C CA . PRO A 1 268 ? -15.571 1.290 38.560 1.00 30.72 268 PRO A CA 1
ATOM 1930 C C . PRO A 1 268 ? -16.926 1.700 37.953 1.00 30.72 268 PRO A C 1
ATOM 1932 O O . PRO A 1 268 ? -16.935 2.501 37.025 1.00 30.72 268 PRO A O 1
ATOM 1935 N N . LEU A 1 269 ? -18.065 1.258 38.525 1.00 32.78 269 LEU A N 1
ATOM 1936 C CA . LEU A 1 269 ? -19.240 2.116 38.837 1.00 32.78 269 LEU A CA 1
ATOM 1937 C C . LEU A 1 269 ? -20.406 1.392 39.557 1.00 32.78 269 LEU A C 1
ATOM 1939 O O . LEU A 1 269 ? -20.556 0.177 39.504 1.00 32.78 269 LEU A O 1
ATOM 1943 N N . PHE A 1 270 ? -21.206 2.191 40.281 1.00 34.22 270 PHE A N 1
ATOM 1944 C CA . PHE A 1 270 ? -22.134 1.844 41.374 1.00 34.22 270 PHE A CA 1
ATOM 1945 C C . PHE A 1 270 ? -23.632 2.058 41.042 1.00 34.22 270 PHE A C 1
ATOM 1947 O O . PHE A 1 270 ? -23.967 3.100 40.488 1.00 34.22 270 PHE A O 1
ATOM 1954 N N . LYS A 1 271 ? -24.536 1.222 41.595 1.00 29.42 271 LYS A N 1
ATOM 1955 C CA . LYS A 1 271 ? -25.616 1.552 42.578 1.00 29.42 271 LYS A CA 1
ATOM 1956 C C . LYS A 1 271 ? -26.301 0.242 43.022 1.00 29.42 271 LYS A C 1
ATOM 1958 O O . LYS A 1 271 ? -26.522 -0.634 42.194 1.00 29.42 271 LYS A O 1
ATOM 1963 N N . ALA A 1 272 ? -26.622 0.092 44.312 1.00 30.98 272 ALA A N 1
ATOM 1964 C CA . ALA A 1 272 ? -27.213 -1.139 44.858 1.00 30.98 272 ALA A CA 1
ATOM 1965 C C . ALA A 1 272 ? -28.571 -1.477 44.194 1.00 30.98 272 ALA A C 1
ATOM 1967 O O . ALA A 1 272 ? -29.405 -0.573 44.067 1.00 30.98 272 ALA A O 1
ATOM 1968 N N . PRO A 1 273 ? -28.837 -2.742 43.808 1.00 29.75 273 PRO A N 1
ATOM 1969 C CA . PRO A 1 273 ? -30.175 -3.171 43.410 1.00 29.75 273 PRO A CA 1
ATOM 1970 C C . PRO A 1 273 ? -31.166 -2.966 44.563 1.00 29.75 273 PRO A C 1
ATOM 1972 O O . PRO A 1 273 ? -30.836 -3.226 45.723 1.00 29.75 273 PRO A O 1
ATOM 1975 N N . LYS A 1 274 ? -32.400 -2.543 44.257 1.00 29.97 274 LYS A N 1
ATOM 1976 C CA . LYS A 1 274 ? -33.513 -2.680 45.210 1.00 29.97 274 LYS A CA 1
ATOM 1977 C C . LYS A 1 274 ? -33.675 -4.170 45.530 1.00 29.97 274 LYS A C 1
ATOM 1979 O O . LYS A 1 274 ? -33.644 -4.997 44.622 1.00 29.97 274 LYS A O 1
ATOM 1984 N N . ALA A 1 275 ? -33.794 -4.482 46.819 1.00 27.67 275 ALA A N 1
ATOM 1985 C CA . ALA A 1 275 ? -33.790 -5.836 47.360 1.00 27.67 275 ALA A CA 1
ATOM 1986 C C . ALA A 1 275 ? -34.713 -6.790 46.580 1.00 27.67 275 ALA A C 1
ATOM 1988 O O . ALA A 1 275 ? -35.929 -6.605 46.552 1.00 27.67 275 ALA A O 1
ATOM 1989 N N . VAL A 1 276 ? -34.133 -7.833 45.984 1.00 26.95 276 VAL A N 1
ATOM 1990 C CA . VAL A 1 276 ? -34.880 -8.988 45.475 1.00 26.95 276 VAL A CA 1
ATOM 1991 C C . VAL A 1 276 ? -34.994 -9.980 46.627 1.00 26.95 276 VAL A C 1
ATOM 1993 O O . VAL A 1 276 ? -33.982 -10.418 47.175 1.00 26.95 276 VAL A O 1
ATOM 1996 N N . LYS A 1 277 ? -36.225 -10.315 47.028 1.00 26.61 277 LYS A N 1
ATOM 1997 C CA . LYS A 1 277 ? -36.486 -11.340 48.047 1.00 26.61 277 LYS A CA 1
ATOM 1998 C C . LYS A 1 277 ? -36.020 -12.701 47.516 1.00 26.61 277 LYS A C 1
ATOM 2000 O O . LYS A 1 277 ? -36.702 -13.308 46.698 1.00 26.61 277 LYS A O 1
ATOM 2005 N N . SER A 1 278 ? -34.876 -13.185 47.992 1.00 29.00 278 SER A N 1
ATOM 2006 C CA . SER A 1 278 ? -34.463 -14.587 47.867 1.00 29.00 278 SER A CA 1
ATOM 2007 C C . SER A 1 278 ? -34.515 -15.254 49.247 1.00 29.00 278 SER A C 1
ATOM 2009 O O . SER A 1 278 ? -34.377 -14.588 50.274 1.00 29.00 278 SER A O 1
ATOM 2011 N N . LYS A 1 279 ? -34.711 -16.580 49.288 1.00 28.95 279 LYS A N 1
ATOM 2012 C CA . LYS A 1 279 ? -34.838 -17.377 50.529 1.00 28.95 279 LYS A CA 1
ATOM 2013 C C . LYS A 1 279 ? -33.556 -17.441 51.390 1.00 28.95 279 LYS A C 1
ATOM 2015 O O . LYS A 1 279 ? -33.560 -18.084 52.433 1.00 28.95 279 LYS A O 1
ATOM 2020 N N . ARG A 1 280 ? -32.477 -16.751 51.000 1.00 30.97 280 ARG A N 1
ATOM 2021 C CA . ARG A 1 280 ? -31.308 -16.442 51.843 1.00 30.97 280 ARG A CA 1
ATOM 2022 C C . ARG A 1 280 ? -30.938 -14.972 51.642 1.00 30.97 280 ARG A C 1
ATOM 2024 O O . ARG A 1 280 ? -30.112 -14.635 50.797 1.00 30.97 280 ARG A O 1
ATOM 2031 N N . ALA A 1 281 ? -31.593 -14.088 52.389 1.00 26.20 281 ALA A N 1
ATOM 2032 C CA . ALA A 1 281 ? -31.324 -12.659 52.339 1.00 26.20 281 ALA A CA 1
ATOM 2033 C C . ALA A 1 281 ? -29.954 -12.349 52.965 1.00 26.20 281 ALA A C 1
ATOM 2035 O O . ALA A 1 281 ? -29.779 -12.436 54.178 1.00 26.20 281 ALA A O 1
ATOM 2036 N N . LEU A 1 282 ? -28.984 -11.938 52.146 1.00 28.28 282 LEU A N 1
ATOM 2037 C CA . LEU A 1 282 ? -27.875 -11.125 52.638 1.00 28.28 282 LEU A CA 1
ATOM 2038 C C . LEU A 1 282 ? -28.430 -9.722 52.914 1.00 28.28 282 LEU A C 1
ATOM 2040 O O . LEU A 1 282 ? -28.572 -8.902 52.008 1.00 28.28 282 LEU A O 1
ATOM 2044 N N . SER A 1 283 ? -28.782 -9.458 54.172 1.00 30.66 283 SER A N 1
ATOM 2045 C CA . SER A 1 283 ? -29.132 -8.118 54.644 1.00 30.66 283 SER A CA 1
ATOM 2046 C C . SER A 1 283 ? -27.883 -7.237 54.623 1.00 30.66 283 SER A C 1
ATOM 2048 O O . SER A 1 283 ? -27.076 -7.245 55.552 1.00 30.66 283 SER A O 1
ATOM 2050 N N . ILE A 1 284 ? -27.697 -6.475 53.547 1.00 32.38 284 ILE A N 1
ATOM 2051 C CA . ILE A 1 284 ? -26.666 -5.438 53.485 1.00 32.38 284 ILE A CA 1
ATOM 2052 C C . ILE A 1 284 ? -27.102 -4.318 54.442 1.00 32.38 284 ILE A C 1
ATOM 2054 O O . ILE A 1 284 ? -28.119 -3.666 54.203 1.00 32.38 284 ILE A O 1
ATOM 2058 N N . LYS A 1 285 ? -26.371 -4.108 55.549 1.00 32.84 285 LYS A N 1
ATOM 2059 C CA . LYS A 1 285 ? -26.645 -3.002 56.489 1.00 32.84 285 LYS A CA 1
ATOM 2060 C C . LYS A 1 285 ? -26.661 -1.660 55.739 1.00 32.84 285 LYS A C 1
ATOM 2062 O O . LYS A 1 285 ? -25.846 -1.437 54.840 1.00 32.84 285 LYS A O 1
ATOM 2067 N N . ALA A 1 286 ? -27.560 -0.758 56.137 1.00 30.88 286 ALA A N 1
ATOM 2068 C CA . ALA A 1 286 ? -27.654 0.590 55.581 1.00 30.88 286 ALA A CA 1
ATOM 2069 C C . ALA A 1 286 ? -26.278 1.293 55.585 1.00 30.88 286 ALA A C 1
ATOM 2071 O O . ALA A 1 286 ? -25.572 1.289 56.593 1.00 30.88 286 ALA A O 1
ATOM 2072 N N . GLY A 1 287 ? -25.887 1.865 54.441 1.00 31.34 287 GLY A N 1
ATOM 2073 C CA . GLY A 1 287 ? -24.621 2.595 54.271 1.00 31.34 287 GLY A CA 1
ATOM 2074 C C . GLY A 1 287 ? -23.455 1.809 53.650 1.00 31.34 287 GLY A C 1
ATOM 2075 O O . GLY A 1 287 ? -22.403 2.400 53.410 1.00 31.34 287 GLY A O 1
ATOM 2076 N N . LEU A 1 288 ? -23.620 0.516 53.351 1.00 30.19 288 LEU A N 1
ATOM 2077 C CA . LEU A 1 288 ? -22.625 -0.281 52.620 1.00 30.19 288 LEU A CA 1
ATOM 2078 C C . LEU A 1 288 ? -22.881 -0.231 51.105 1.00 30.19 288 LEU A C 1
ATOM 2080 O O . LEU A 1 288 ? -24.023 -0.340 50.658 1.00 30.19 288 LEU A O 1
ATOM 2084 N N . LYS A 1 289 ? -21.818 -0.073 50.306 1.00 36.34 289 LYS A N 1
ATOM 2085 C CA . LYS A 1 289 ? -21.881 -0.088 48.835 1.00 36.34 289 LYS A CA 1
ATOM 2086 C C . LYS A 1 289 ? -21.215 -1.350 48.293 1.00 36.34 289 LYS A C 1
ATOM 2088 O O . LYS A 1 289 ? -20.135 -1.708 48.751 1.00 36.34 289 LYS A O 1
ATOM 2093 N N . VAL A 1 290 ? -21.833 -1.991 47.302 1.00 35.56 290 VAL A N 1
ATOM 2094 C CA . VAL A 1 290 ? -21.233 -3.107 46.554 1.00 35.56 290 VAL A CA 1
ATOM 2095 C C . VAL A 1 290 ? -20.651 -2.561 45.250 1.00 35.56 290 VAL A C 1
ATOM 2097 O O . VAL A 1 290 ? -21.358 -1.889 44.498 1.00 35.56 290 VAL A O 1
ATOM 2100 N N . GLN A 1 291 ? -19.371 -2.821 45.002 1.00 40.38 291 GLN A N 1
ATOM 2101 C CA . GLN A 1 291 ? -18.669 -2.535 43.749 1.00 40.38 291 GLN A CA 1
ATOM 2102 C C . GLN A 1 291 ? -18.378 -3.847 43.028 1.00 40.38 291 GLN A C 1
ATOM 2104 O O . GLN A 1 291 ? -17.904 -4.780 43.666 1.00 40.38 291 GLN A O 1
ATOM 2109 N N . TYR A 1 292 ? -18.616 -3.907 41.721 1.00 38.69 292 TYR A N 1
ATOM 2110 C CA . TYR A 1 292 ? -18.236 -5.047 40.890 1.00 38.69 292 TYR A CA 1
ATOM 2111 C C . TYR A 1 292 ? -17.056 -4.644 40.015 1.00 38.69 292 TYR A C 1
ATOM 2113 O O . TYR A 1 292 ? -17.118 -3.622 39.337 1.00 38.69 292 TYR A O 1
ATOM 2121 N N . GLN A 1 293 ? -15.997 -5.441 40.045 1.00 41.06 293 GLN A N 1
ATOM 2122 C CA . GLN A 1 293 ? -14.864 -5.324 39.137 1.00 41.06 293 GLN A CA 1
ATOM 2123 C C . GLN A 1 293 ? -15.013 -6.403 38.065 1.00 41.06 293 GLN A C 1
ATOM 2125 O O . GLN A 1 293 ? -15.176 -7.568 38.422 1.00 41.06 293 GLN A O 1
ATOM 2130 N N . VAL A 1 294 ? -15.009 -6.009 36.790 1.00 41.31 294 VAL A N 1
ATOM 2131 C CA . VAL A 1 294 ? -15.017 -6.920 35.635 1.00 41.31 294 VAL A CA 1
ATOM 2132 C C . VAL A 1 294 ? -13.613 -6.954 35.064 1.00 41.31 294 VAL A C 1
ATOM 2134 O O . VAL A 1 294 ? -13.050 -5.896 34.790 1.00 41.31 294 VAL A O 1
ATOM 2137 N N . THR A 1 295 ? -13.073 -8.150 34.881 1.00 41.50 295 THR A N 1
ATOM 2138 C CA . THR A 1 295 ? -11.752 -8.366 34.300 1.00 41.50 295 THR A CA 1
ATOM 2139 C C . THR A 1 295 ? -11.916 -9.148 33.001 1.00 41.50 295 THR A C 1
ATOM 2141 O O . THR A 1 295 ? -12.539 -10.210 33.000 1.00 41.50 295 THR A O 1
ATOM 2144 N N . LEU A 1 296 ? -11.429 -8.555 31.905 1.00 40.78 296 LEU A N 1
ATOM 2145 C CA . LEU A 1 296 ? -11.355 -9.156 30.575 1.00 40.78 296 LEU A CA 1
ATOM 2146 C C . LEU A 1 296 ? -9.961 -9.719 30.392 1.00 40.78 296 LEU A C 1
ATOM 2148 O O . LEU A 1 296 ? -8.978 -9.034 30.672 1.00 40.78 296 LEU A O 1
ATOM 2152 N N . THR A 1 297 ? -9.900 -10.958 29.945 1.00 39.69 297 THR A N 1
ATOM 2153 C CA . THR A 1 297 ? -8.667 -11.723 29.928 1.00 39.69 297 THR A CA 1
ATOM 2154 C C . THR A 1 297 ? -8.499 -12.316 28.544 1.00 39.69 297 THR A C 1
ATOM 2156 O O . THR A 1 297 ? -9.131 -13.314 28.211 1.00 39.69 297 THR A O 1
ATOM 2159 N N . SER A 1 298 ? -7.731 -11.607 27.715 1.00 37.56 298 SER A N 1
ATOM 2160 C CA . SER A 1 298 ? -7.331 -12.021 26.374 1.00 37.56 298 SER A CA 1
ATOM 2161 C C . SER A 1 298 ? -6.112 -12.933 26.454 1.00 37.56 298 SER A C 1
ATOM 2163 O O . SER A 1 298 ? -5.137 -12.598 27.126 1.00 37.56 298 SER A O 1
ATOM 2165 N N . VAL A 1 299 ? -6.118 -14.009 25.684 1.00 32.94 299 VAL A N 1
ATOM 2166 C CA . VAL A 1 299 ? -4.895 -14.549 25.081 1.00 32.94 299 VAL A CA 1
ATOM 2167 C C . VAL A 1 299 ? -5.160 -14.349 23.589 1.00 32.94 299 VAL A C 1
ATOM 2169 O O . VAL A 1 299 ? -6.147 -14.883 23.106 1.00 32.94 299 VAL A O 1
ATOM 2172 N N . THR A 1 300 ? -4.513 -13.486 22.818 1.00 31.59 300 THR A N 1
ATOM 2173 C CA . THR A 1 300 ? -3.199 -12.833 22.846 1.00 31.59 300 THR A CA 1
ATOM 2174 C C . THR A 1 300 ? -3.377 -11.314 22.675 1.00 31.59 300 THR A C 1
ATOM 2176 O O . THR A 1 300 ? -4.459 -10.837 22.340 1.00 31.59 300 THR A O 1
ATOM 2179 N N . ALA A 1 301 ? -2.343 -10.540 23.003 1.00 34.84 301 ALA A N 1
ATOM 2180 C CA . ALA A 1 301 ? -2.385 -9.084 23.106 1.00 34.84 301 ALA A CA 1
ATOM 2181 C C . ALA A 1 301 ? -2.929 -8.391 21.841 1.00 34.84 301 ALA A C 1
ATOM 2183 O O . ALA A 1 301 ? -2.364 -8.550 20.768 1.00 34.84 301 ALA A O 1
ATOM 2184 N N . ASN A 1 302 ? -3.995 -7.596 21.985 1.00 31.09 302 ASN A N 1
ATOM 2185 C CA . ASN A 1 302 ? -3.929 -6.147 21.773 1.00 31.09 302 ASN A CA 1
ATOM 2186 C C . ASN A 1 302 ? -5.244 -5.450 22.177 1.00 31.09 302 ASN A C 1
ATOM 2188 O O . ASN A 1 302 ? -6.348 -5.860 21.831 1.00 31.09 302 ASN A O 1
ATOM 2192 N N . THR A 1 303 ? -5.072 -4.364 22.936 1.00 34.62 303 THR A N 1
ATOM 2193 C CA . THR A 1 303 ? -6.044 -3.286 23.192 1.00 34.62 303 THR A CA 1
ATOM 2194 C C . THR A 1 303 ? -7.214 -3.585 24.146 1.00 34.62 303 THR A C 1
ATOM 2196 O O . THR A 1 303 ? -8.355 -3.799 23.743 1.00 34.62 303 THR A O 1
ATOM 2199 N N . VAL A 1 304 ? -6.990 -3.441 25.461 1.00 33.44 304 VAL A N 1
ATOM 2200 C CA . VAL A 1 304 ? -8.104 -3.242 26.411 1.00 33.44 304 VAL A CA 1
ATOM 2201 C C . VAL A 1 304 ? -8.452 -1.750 26.480 1.00 33.44 304 VAL A C 1
ATOM 2203 O O . VAL A 1 304 ? -7.788 -0.982 27.175 1.00 33.44 304 VAL A O 1
ATOM 2206 N N . GLN A 1 305 ? -9.505 -1.316 25.778 1.00 34.16 305 GLN A N 1
ATOM 2207 C CA . GLN A 1 305 ? -10.003 0.064 25.880 1.00 34.16 305 GLN A CA 1
ATOM 2208 C C . GLN A 1 305 ? -10.774 0.316 27.191 1.00 34.16 305 GLN A C 1
ATOM 2210 O O . GLN A 1 305 ? -11.459 -0.549 27.743 1.00 34.16 305 GLN A O 1
ATOM 2215 N N . LYS A 1 306 ? -10.682 1.550 27.703 1.00 34.34 306 LYS A N 1
ATOM 2216 C CA . LYS A 1 306 ? -11.299 1.996 28.962 1.00 34.34 306 LYS A CA 1
ATOM 2217 C C . LYS A 1 306 ? -12.820 2.144 28.807 1.00 34.34 306 LYS A C 1
ATOM 2219 O O . LYS A 1 306 ? -13.316 3.127 28.265 1.00 34.34 306 LYS A O 1
ATOM 2224 N N . LEU A 1 307 ? -13.572 1.180 29.331 1.00 34.91 307 LEU A N 1
ATOM 2225 C CA . LEU A 1 307 ? -15.036 1.134 29.255 1.00 34.91 307 LEU A CA 1
ATOM 2226 C C . LEU A 1 307 ? -15.682 2.036 30.325 1.00 34.91 307 LEU A C 1
ATOM 2228 O O . LEU A 1 307 ? -15.532 1.807 31.525 1.00 34.91 307 LEU A O 1
ATOM 2232 N N . ALA A 1 308 ? -16.454 3.042 29.915 1.00 35.00 308 ALA A N 1
ATOM 2233 C CA . ALA A 1 308 ? -17.245 3.878 30.823 1.00 35.00 308 ALA A CA 1
ATOM 2234 C C . ALA A 1 308 ? -18.747 3.622 30.629 1.00 35.00 308 ALA A C 1
ATOM 2236 O O . ALA A 1 308 ? -19.237 3.623 29.503 1.00 35.00 308 ALA A O 1
ATOM 2237 N N . SER A 1 309 ? -19.515 3.462 31.718 1.00 36.03 309 SER A N 1
ATOM 2238 C CA . SER A 1 309 ? -20.985 3.416 31.639 1.00 36.03 309 SER A CA 1
ATOM 2239 C C . SER A 1 309 ? -21.649 4.496 32.489 1.00 36.03 309 SER A C 1
ATOM 2241 O O . SER A 1 309 ? -21.318 4.683 33.656 1.00 36.03 309 SER A O 1
ATOM 2243 N N . LYS A 1 310 ? -22.644 5.184 31.914 1.00 31.14 310 LYS A N 1
ATOM 2244 C CA . LYS A 1 310 ? -23.527 6.124 32.630 1.00 31.14 310 LYS A CA 1
ATOM 2245 C C . LYS A 1 310 ? -24.810 5.462 33.173 1.00 31.14 310 LYS A C 1
ATOM 2247 O O . LYS A 1 310 ? -25.617 6.152 33.788 1.00 31.14 310 LYS A O 1
ATOM 2252 N N . LYS A 1 311 ? -25.051 4.158 32.934 1.00 32.38 311 LYS A N 1
ATOM 2253 C CA . LYS A 1 311 ? -26.373 3.521 33.167 1.00 32.38 311 LYS A CA 1
ATOM 2254 C C . LYS A 1 311 ? -26.374 2.049 33.632 1.00 32.38 311 LYS A C 1
ATOM 2256 O O . LYS A 1 311 ? -27.270 1.312 33.242 1.00 32.38 311 LYS A O 1
ATOM 2261 N N . ASN A 1 312 ? -25.452 1.601 34.489 1.00 34.59 312 ASN A N 1
ATOM 2262 C CA . ASN A 1 312 ? -25.436 0.206 34.997 1.00 34.59 312 ASN A CA 1
ATOM 2263 C C . ASN A 1 312 ? -25.391 -0.873 33.885 1.00 34.59 312 ASN A C 1
ATOM 2265 O O . ASN A 1 312 ? -25.799 -2.010 34.108 1.00 34.59 312 ASN A O 1
ATOM 2269 N N . ILE A 1 313 ? -24.928 -0.513 32.687 1.00 32.75 313 ILE A N 1
ATOM 2270 C CA . ILE A 1 313 ? -24.829 -1.383 31.512 1.00 32.75 313 ILE A CA 1
ATOM 2271 C C . ILE A 1 313 ? -23.374 -1.324 31.065 1.00 32.75 313 ILE A C 1
ATOM 2273 O O . ILE A 1 313 ? -22.915 -0.267 30.630 1.00 32.75 313 ILE A O 1
ATOM 2277 N N . LEU A 1 314 ? -22.645 -2.435 31.177 1.00 36.16 314 LEU A N 1
ATOM 2278 C CA . LEU A 1 314 ? -21.345 -2.554 30.524 1.00 36.16 314 LEU A CA 1
ATOM 2279 C C . LEU A 1 314 ? -21.604 -2.591 29.014 1.00 36.16 314 LEU A C 1
ATOM 2281 O O . LEU A 1 314 ? -22.337 -3.452 28.538 1.00 36.16 314 LEU A O 1
ATOM 2285 N N . THR A 1 315 ? -21.066 -1.623 28.281 1.00 34.69 315 THR A N 1
ATOM 2286 C CA . THR A 1 315 ? -21.195 -1.566 26.820 1.00 34.69 315 THR A CA 1
ATOM 2287 C C . THR A 1 315 ? -19.828 -1.902 26.247 1.00 34.69 315 THR A C 1
ATOM 2289 O O . THR A 1 315 ? -18.930 -1.080 26.368 1.00 34.69 315 THR A O 1
ATOM 2292 N N . LEU A 1 316 ? -19.654 -3.114 25.715 1.00 39.44 316 LEU A N 1
ATOM 2293 C CA . LEU A 1 316 ? -18.390 -3.612 25.156 1.00 39.44 316 LEU A CA 1
ATOM 2294 C C . LEU A 1 316 ? -18.322 -3.277 23.659 1.00 39.44 316 LEU A C 1
ATOM 2296 O O . LEU A 1 316 ? -18.901 -3.996 22.864 1.00 39.44 316 LEU A O 1
ATOM 2300 N N . GLN A 1 317 ? -17.681 -2.187 23.249 1.00 36.53 317 GLN A N 1
ATOM 2301 C CA . GLN A 1 317 ? -17.508 -1.885 21.818 1.00 36.53 317 GLN A CA 1
ATOM 2302 C C . GLN A 1 317 ? -16.129 -2.344 21.331 1.00 36.53 317 GLN A C 1
ATOM 2304 O O . GLN A 1 317 ? -15.156 -2.177 22.058 1.00 36.53 317 GLN A O 1
ATOM 2309 N N . GLY A 1 318 ? -16.062 -2.894 20.112 1.00 41.38 318 GLY A N 1
ATOM 2310 C CA . GLY A 1 318 ? -14.797 -3.155 19.413 1.00 41.38 318 GLY A CA 1
ATOM 2311 C C . GLY A 1 318 ? -14.021 -4.405 19.838 1.00 41.38 318 GLY A C 1
ATOM 2312 O O . GLY A 1 318 ? -12.803 -4.405 19.722 1.00 41.38 318 GLY A O 1
ATOM 2313 N N . LEU A 1 319 ? -14.685 -5.450 20.344 1.00 41.88 319 LEU A N 1
ATOM 2314 C CA . LEU A 1 319 ? -14.019 -6.738 20.579 1.00 41.88 319 LEU A CA 1
ATOM 2315 C C . LEU A 1 319 ? -14.015 -7.574 19.283 1.00 41.88 319 LEU A C 1
ATOM 2317 O O . LEU A 1 319 ? -15.086 -7.678 18.675 1.00 41.88 319 LEU A O 1
ATOM 2321 N N . PRO A 1 320 ? -12.868 -8.147 18.860 1.00 40.94 320 PRO A N 1
ATOM 2322 C CA . PRO A 1 320 ? -12.821 -9.083 17.735 1.00 40.94 320 PRO A CA 1
ATOM 2323 C C . PRO A 1 320 ? -13.700 -10.330 17.955 1.00 40.94 320 PRO A C 1
ATOM 2325 O O . PRO A 1 320 ? -14.217 -10.582 19.044 1.00 40.94 320 PRO A O 1
ATOM 2328 N N . SER A 1 321 ? -13.915 -11.121 16.903 1.00 42.44 321 SER A N 1
ATOM 2329 C CA . SER A 1 321 ? -14.490 -12.461 17.055 1.00 42.44 321 SER A CA 1
ATOM 2330 C C . SER A 1 321 ? -13.509 -13.341 17.823 1.00 42.44 321 SER A C 1
ATOM 2332 O O . SER A 1 321 ? -12.317 -13.360 17.517 1.00 42.44 321 SER A O 1
ATOM 2334 N N . GLY A 1 322 ? -13.992 -14.078 18.814 1.00 41.56 322 GLY A N 1
ATOM 2335 C CA . GLY A 1 322 ? -13.118 -14.912 19.626 1.00 41.56 322 GLY A CA 1
ATOM 2336 C C . GLY A 1 322 ? -13.766 -15.377 20.915 1.00 41.56 322 GLY A C 1
ATOM 2337 O O . GLY A 1 322 ? -14.876 -14.963 21.271 1.00 41.56 322 GLY A O 1
ATOM 2338 N N . ASP A 1 323 ? -13.050 -16.252 21.607 1.00 42.62 323 ASP A N 1
ATOM 2339 C CA . ASP A 1 323 ? -13.441 -16.748 22.915 1.00 42.62 323 ASP A CA 1
ATOM 2340 C C . ASP A 1 323 ? -12.931 -15.806 24.000 1.00 42.62 323 ASP A C 1
ATOM 2342 O O . ASP A 1 323 ? -11.731 -15.610 24.191 1.00 42.62 323 ASP A O 1
ATOM 2346 N N . TYR A 1 324 ? -13.867 -15.226 24.741 1.00 45.38 324 TYR A N 1
ATOM 2347 C CA . TYR A 1 324 ? -13.574 -14.286 25.808 1.00 45.38 324 TYR A CA 1
ATOM 2348 C C . TYR A 1 324 ? -13.875 -14.887 27.157 1.00 45.38 324 TYR A C 1
ATOM 2350 O O . TYR A 1 324 ? -14.904 -15.528 27.369 1.00 45.38 324 TYR A O 1
ATOM 2358 N N . GLN A 1 325 ? -13.003 -14.581 28.106 1.00 42.97 325 GLN A N 1
ATOM 2359 C CA . GLN A 1 325 ? -13.146 -14.976 29.491 1.00 42.97 325 GLN A CA 1
ATOM 2360 C C . GLN A 1 325 ? -13.435 -13.751 30.362 1.00 42.97 325 GLN A C 1
ATOM 2362 O O . GLN A 1 325 ? -12.839 -12.683 30.203 1.00 42.97 325 GLN A O 1
ATOM 2367 N N . THR A 1 326 ? -14.401 -13.892 31.271 1.00 44.50 326 THR A N 1
ATOM 2368 C CA . THR A 1 326 ? -14.755 -12.850 32.248 1.00 44.50 326 THR A CA 1
ATOM 2369 C C . THR A 1 326 ? -14.727 -13.384 33.664 1.00 44.50 326 THR A C 1
ATOM 2371 O O . THR A 1 326 ? -15.278 -14.448 33.944 1.00 44.50 326 THR A O 1
ATOM 2374 N N . SER A 1 327 ? -14.159 -12.601 34.579 1.00 42.91 327 SER A N 1
ATOM 2375 C CA . SER A 1 327 ? -14.252 -12.837 36.021 1.00 42.91 327 SER A CA 1
ATOM 2376 C C . SER A 1 327 ? -14.758 -11.591 36.753 1.00 42.91 327 SER A C 1
ATOM 2378 O O . SER A 1 327 ? -14.681 -10.464 36.249 1.00 42.91 327 SER A O 1
ATOM 2380 N N . TYR A 1 328 ? -15.333 -11.806 37.942 1.00 47.06 328 TYR A N 1
ATOM 2381 C CA . TYR A 1 328 ? -15.979 -10.746 38.720 1.00 47.06 328 TYR A CA 1
ATOM 2382 C C . TYR A 1 328 ? -15.597 -10.796 40.195 1.00 47.06 328 TYR A C 1
ATOM 2384 O O . TYR A 1 328 ? -15.676 -11.855 40.820 1.00 47.06 328 TYR A O 1
ATOM 2392 N N . VAL A 1 329 ? -15.299 -9.638 40.787 1.00 42.47 329 VAL A N 1
ATOM 2393 C CA . VAL A 1 329 ? -15.105 -9.491 42.240 1.00 42.47 329 VAL A CA 1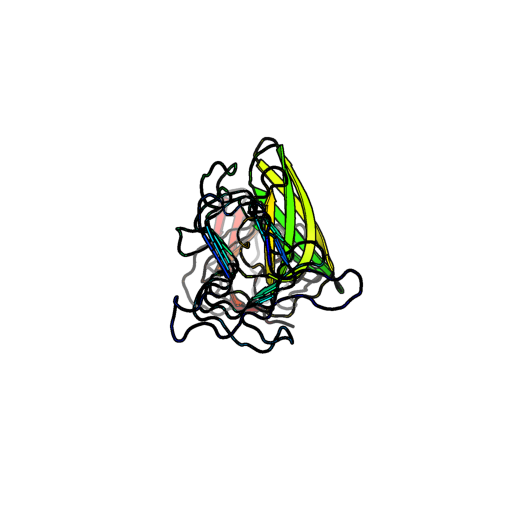
ATOM 2394 C C . VAL A 1 329 ? -16.083 -8.456 42.785 1.00 42.47 329 VAL A C 1
ATOM 2396 O O . VAL A 1 329 ? -16.090 -7.308 42.341 1.00 42.47 329 VAL A O 1
ATOM 2399 N N . ALA A 1 330 ? -16.895 -8.851 43.766 1.00 43.38 330 ALA A N 1
ATOM 2400 C CA . ALA A 1 330 ? -17.764 -7.948 44.504 1.00 43.38 330 ALA A CA 1
ATOM 2401 C C . ALA A 1 330 ? -17.033 -7.431 45.749 1.00 43.38 330 ALA A C 1
ATOM 2403 O O . ALA A 1 330 ? -16.661 -8.200 46.630 1.00 43.38 330 ALA A O 1
ATOM 2404 N N . THR A 1 331 ? -16.842 -6.122 45.849 1.00 45.06 331 THR A N 1
ATOM 2405 C CA . THR A 1 331 ? -16.226 -5.472 47.008 1.00 45.06 331 THR A CA 1
ATOM 2406 C C . THR A 1 331 ? -17.283 -4.701 47.783 1.00 45.06 331 THR A C 1
ATOM 2408 O O . THR A 1 331 ? -17.959 -3.831 47.235 1.00 45.06 331 THR A O 1
ATOM 2411 N N . LEU A 1 332 ? -17.427 -5.008 49.066 1.00 42.84 332 LEU A N 1
ATOM 2412 C CA . LEU A 1 332 ? -18.269 -4.276 49.996 1.00 42.84 332 LEU A CA 1
ATOM 2413 C C . LEU A 1 332 ? -17.444 -3.162 50.637 1.00 42.84 332 LEU A C 1
ATOM 2415 O O . LEU A 1 332 ? -16.392 -3.422 51.219 1.00 42.84 332 LEU A O 1
ATOM 2419 N N . THR A 1 333 ? -17.915 -1.922 50.564 1.00 43.56 333 THR A N 1
ATOM 2420 C CA . THR A 1 333 ? -17.217 -0.758 51.125 1.00 43.56 333 THR A CA 1
ATOM 2421 C C . THR A 1 333 ? -18.104 0.031 52.082 1.00 43.56 333 THR A C 1
ATOM 2423 O O . THR A 1 333 ? -19.322 0.117 51.904 1.00 43.56 333 THR A O 1
ATOM 2426 N N . LYS A 1 334 ? -17.480 0.637 53.098 1.00 40.12 334 LYS A N 1
ATOM 2427 C CA . LYS A 1 334 ? -18.075 1.630 54.004 1.00 40.12 334 LYS A CA 1
ATOM 2428 C C . LYS A 1 334 ? -17.227 2.899 53.917 1.00 40.12 334 LYS A C 1
ATOM 2430 O O . LYS A 1 334 ? -16.116 2.954 54.441 1.00 40.12 334 LYS A O 1
ATOM 2435 N N . GLY A 1 335 ? -17.719 3.913 53.205 1.00 53.34 335 GLY A N 1
ATOM 2436 C CA . GLY A 1 335 ? -16.904 5.078 52.835 1.00 53.34 335 GLY A CA 1
ATOM 2437 C C . GLY A 1 335 ? -15.811 4.706 51.823 1.00 53.34 335 GLY A C 1
ATOM 2438 O O . GLY A 1 335 ? -16.109 4.052 50.828 1.00 53.34 335 GLY A O 1
ATOM 2439 N N . LYS A 1 336 ? -14.556 5.109 52.077 1.00 50.06 336 LYS A N 1
ATOM 2440 C CA . LYS A 1 336 ? -13.374 4.712 51.277 1.00 50.06 336 LYS A CA 1
ATOM 2441 C C . LYS A 1 336 ? -12.745 3.378 51.723 1.00 50.06 336 LYS A C 1
ATOM 2443 O O . LYS A 1 336 ? -11.823 2.903 51.073 1.00 50.06 336 LYS A O 1
ATOM 2448 N N . LYS A 1 337 ? -13.210 2.778 52.828 1.00 41.12 337 LYS A N 1
ATOM 2449 C CA . LYS A 1 337 ? -12.647 1.532 53.374 1.00 41.12 337 LYS A CA 1
ATOM 2450 C C . LYS A 1 337 ? -13.366 0.304 52.814 1.00 41.12 337 LYS A C 1
ATOM 2452 O O . LYS A 1 337 ? -14.599 0.238 52.834 1.00 41.12 337 LYS A O 1
ATOM 2457 N N . VAL A 1 338 ? -12.587 -0.676 52.358 1.00 49.06 338 VAL A N 1
ATOM 2458 C CA . VAL A 1 338 ? -13.066 -2.014 51.987 1.00 49.06 338 VAL A CA 1
ATOM 2459 C C . VAL A 1 338 ? -13.392 -2.794 53.257 1.00 49.06 338 VAL A C 1
ATOM 2461 O O . VAL A 1 338 ? -12.574 -2.879 54.165 1.00 49.06 338 VAL A O 1
ATOM 2464 N N . VAL A 1 339 ? -14.611 -3.320 53.327 1.00 44.25 339 VAL A N 1
ATOM 2465 C CA . VAL A 1 339 ? -15.152 -4.068 54.473 1.00 44.25 339 VAL A CA 1
ATOM 2466 C C . VAL A 1 339 ? -15.165 -5.564 54.188 1.00 44.25 339 VAL A C 1
ATOM 2468 O O . VAL A 1 339 ? -14.945 -6.362 55.091 1.00 44.25 339 VAL A O 1
ATOM 2471 N N . SER A 1 340 ? -15.405 -5.959 52.940 1.00 43.25 340 SER A N 1
ATOM 2472 C CA . SER A 1 340 ? -15.218 -7.338 52.494 1.00 43.25 340 SER A CA 1
ATOM 2473 C C . SER A 1 340 ? -15.011 -7.397 50.983 1.00 43.25 340 SER A C 1
ATOM 2475 O O . SER A 1 340 ? -15.421 -6.496 50.251 1.00 43.25 340 SER A O 1
ATOM 2477 N N . LYS A 1 341 ? -14.370 -8.464 50.508 1.00 47.34 341 LYS A N 1
ATOM 2478 C CA . LYS A 1 341 ? -14.261 -8.818 49.089 1.00 47.34 341 LYS A CA 1
ATOM 2479 C C . LYS A 1 341 ? -14.833 -10.219 48.911 1.00 47.34 341 LYS A C 1
ATOM 2481 O O . LYS A 1 341 ? -14.557 -11.098 49.725 1.00 47.34 341 LYS A O 1
ATOM 2486 N N . SER A 1 342 ? -15.642 -10.432 47.879 1.00 46.88 342 SER A N 1
ATOM 2487 C CA . SER A 1 342 ? -16.025 -11.778 47.468 1.00 46.88 342 SER A CA 1
ATOM 2488 C C . SER A 1 342 ? -14.803 -12.495 46.907 1.00 46.88 342 SER A C 1
ATOM 2490 O O . SER A 1 342 ? -13.884 -11.859 46.385 1.00 46.88 342 SER A O 1
ATOM 2492 N N . LYS A 1 343 ? -14.822 -13.827 46.948 1.00 44.81 343 LYS A N 1
ATOM 2493 C CA . LYS A 1 343 ? -13.915 -14.603 46.103 1.00 44.81 343 LYS A CA 1
ATOM 2494 C C . LYS A 1 343 ? -14.163 -14.237 44.625 1.00 44.81 343 LYS A C 1
ATOM 2496 O O . LYS A 1 343 ? -15.306 -13.884 44.293 1.00 44.81 343 LYS A O 1
ATOM 2501 N N . PRO A 1 344 ? -13.129 -14.270 43.766 1.00 44.12 344 PRO A N 1
ATOM 2502 C CA . PRO A 1 344 ? -13.298 -14.131 42.326 1.00 44.12 344 PRO A CA 1
ATOM 2503 C C . PRO A 1 344 ? -14.353 -15.112 41.824 1.00 44.12 344 PRO A C 1
ATOM 2505 O O . PRO A 1 344 ? -14.376 -16.281 42.210 1.00 44.12 344 PRO A O 1
ATOM 2508 N N . SER A 1 345 ? -15.276 -14.603 41.016 1.00 46.91 345 SER A N 1
ATOM 2509 C CA . SER A 1 345 ? -16.263 -15.436 40.346 1.00 46.91 345 SER A CA 1
ATOM 2510 C C . SER A 1 345 ? -15.553 -16.318 39.332 1.00 46.91 345 SER A C 1
ATOM 2512 O O . SER A 1 345 ? -14.542 -15.894 38.772 1.00 46.91 345 SER A O 1
ATOM 2514 N N . PRO A 1 346 ? -16.112 -17.491 39.038 1.00 42.28 346 PRO A N 1
ATOM 2515 C CA . PRO A 1 346 ? -15.600 -18.302 37.969 1.00 42.28 346 PRO A CA 1
ATOM 2516 C C . PRO A 1 346 ? -15.497 -17.601 36.634 1.00 42.28 346 PRO A C 1
ATOM 2518 O O . PRO A 1 346 ? -16.398 -16.832 36.281 1.00 42.28 346 PRO A O 1
ATOM 2521 N N . ILE A 1 347 ? -14.438 -17.942 35.910 1.00 40.28 347 ILE A N 1
ATOM 2522 C CA . ILE A 1 347 ? -14.259 -17.567 34.523 1.00 40.28 347 ILE A CA 1
ATOM 2523 C C . ILE A 1 347 ? -15.460 -18.054 33.717 1.00 40.28 347 ILE A C 1
ATOM 2525 O O . ILE A 1 347 ? -15.814 -19.231 33.745 1.00 40.28 347 ILE A O 1
ATOM 2529 N N . LYS A 1 348 ? -16.106 -17.129 33.012 1.00 43.03 348 LYS A N 1
ATOM 2530 C CA . LYS A 1 348 ? -17.147 -17.469 32.045 1.00 43.03 348 LYS A CA 1
ATOM 2531 C C . LYS A 1 348 ? -16.643 -17.197 30.659 1.00 43.03 348 LYS A C 1
ATOM 2533 O O . LYS A 1 348 ? -16.299 -16.052 30.356 1.00 43.03 348 LYS A O 1
ATOM 2538 N N . SER A 1 349 ? -16.661 -18.253 29.864 1.00 39.69 349 SER A N 1
ATOM 2539 C CA . SER A 1 349 ? -16.417 -18.185 28.440 1.00 39.69 349 SER A CA 1
ATOM 2540 C C . SER A 1 349 ? -17.669 -17.678 27.743 1.00 39.69 349 SER A C 1
ATOM 2542 O O . SER A 1 349 ? -18.782 -18.139 28.013 1.00 39.69 349 SER A O 1
ATOM 2544 N N . PHE A 1 350 ? -17.492 -16.723 26.851 1.00 42.56 350 PHE A N 1
ATOM 2545 C CA . PHE A 1 350 ? -18.478 -16.401 25.839 1.00 42.56 350 PHE A CA 1
ATOM 2546 C C . PHE A 1 350 ? -17.742 -16.196 24.528 1.00 42.56 350 PHE A C 1
ATOM 2548 O O . PHE A 1 350 ? -16.698 -15.549 24.489 1.00 42.56 350 PHE A O 1
ATOM 2555 N N . SER A 1 351 ? -18.298 -16.759 23.470 1.00 39.59 351 SER A N 1
ATOM 2556 C CA . SER A 1 351 ? -17.775 -16.583 22.129 1.00 39.59 351 SER A CA 1
ATOM 2557 C C . SER A 1 351 ? -18.531 -15.430 21.492 1.00 39.59 351 SER A C 1
ATOM 2559 O O . SER A 1 351 ? -19.766 -15.390 21.520 1.00 39.59 351 SER A O 1
ATOM 2561 N N . ILE A 1 352 ? -17.799 -14.470 20.942 1.00 45.25 352 ILE A N 1
ATOM 2562 C CA . ILE A 1 352 ? -18.385 -13.520 20.003 1.00 45.25 352 ILE A CA 1
ATOM 2563 C C . ILE A 1 352 ? -18.316 -14.198 18.639 1.00 45.25 352 ILE A C 1
ATOM 2565 O O . ILE A 1 352 ? -17.248 -14.277 18.039 1.00 45.25 352 ILE A O 1
ATOM 2569 N N . SER A 1 353 ? -19.448 -14.749 18.201 1.00 34.44 353 SER A N 1
ATOM 2570 C CA . SER A 1 353 ? -19.608 -15.323 16.867 1.00 34.44 353 SER A CA 1
ATOM 2571 C C . SER A 1 353 ? -20.234 -14.305 15.926 1.00 34.44 353 SER A C 1
ATOM 2573 O O . SER A 1 353 ? -21.123 -13.542 16.321 1.00 34.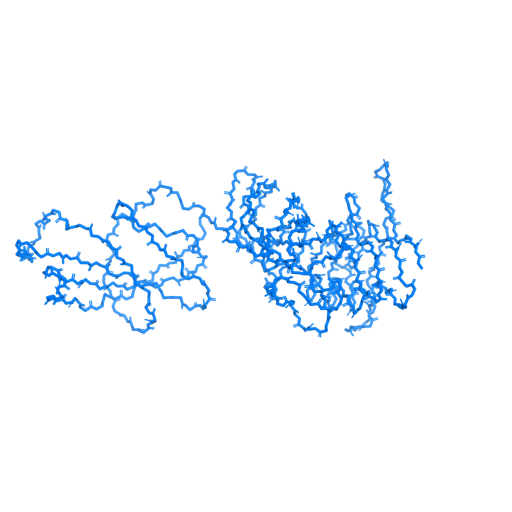44 353 SER A O 1
ATOM 2575 N N . ASP A 1 354 ? -19.839 -14.355 14.662 1.00 32.56 354 ASP A N 1
ATOM 2576 C CA . ASP A 1 354 ? -20.501 -13.597 13.619 1.00 32.56 354 ASP A CA 1
ATOM 2577 C C . ASP A 1 354 ? -21.937 -14.079 13.427 1.00 32.56 354 ASP A C 1
ATOM 2579 O O . ASP A 1 354 ? -22.197 -15.180 12.951 1.00 32.56 354 ASP A O 1
ATOM 2583 N N . SER A 1 355 ? -22.882 -13.227 13.818 1.00 29.77 355 SER A N 1
ATOM 2584 C CA . SER A 1 355 ? -24.226 -13.219 13.239 1.00 29.77 355 SER A CA 1
ATOM 2585 C C . SER A 1 355 ? -24.473 -11.887 12.558 1.00 29.77 355 SER A C 1
ATOM 2587 O O . SER A 1 355 ? -23.882 -10.874 13.024 1.00 29.77 355 SER A O 1
#

pLDDT: mean 72.56, std 26.76, range [24.34, 98.81]

Radius of gyration: 26.01 Å; chains: 1; bounding box: 58×44×81 Å

Secondary structure (DSSP, 8-state):
---EEE-B-TTS-B---EE----SSTTT--SEEEEEEEEES-EEES-EESB-TTS-SB---SS-SEEEEEES-EEE-TTTPPEEE--SS-SEEEEE-S--EEES-EEES-SS-SEEETTSSSPPPP-TT----SGGGG-PPPEEEEEEEETTEEEEEEEEE-STT-EEEEEEEEESS--TTSB--BSEEEEEEEEE--TTSEEEEEEEEE----TT-EEEEEEEETTT--B--PPBPBPPPP---TT----SPPPP---------------PPPPP--SS-----TT-EEEEEEEEE-SS---------SSS-----SPPSEEEEEEEEEEEEETTEEEEEPPPPPPEEEEE---